Protein AF-A0A813VJ45-F1 (afdb_monomer_lite)

Organism: NCBI:txid1234261

Secondary structure (DSSP, 8-state):
--HHHHHHHHHHHHHHHHHHHHHHHHHHHHHH---TTHHHHHHHHHHHHHHHHHHHGGGTHHHHHHHTTS-GGGGSSS----HHHHHHTTTHHHHHSS-HHHHHHHHHHHHHHHHHHHHTS-S----HHHHHHHHHHHHHHHHH---HHHHHHHHTS-HHHHHHHHHHHHHHHHHHHHHH--PPPHHHHHHHHHH-TTGGGEEEEE--PEEE-PPPSSSGGGGTTSEEEHHHHHHHTTGGG--TT-EEEE-GGG-S-TTEE-PPPHHHHTTS-HHHHHHHHHHHHHHHHHHHHHHHHHHTSHHHHS---S-HHHHHHHHHHHHHHHHHHHHTT--

Radius of gyration: 23.92 Å; chains: 1; bounding box: 54×50×80 Å

Foldseek 3Di:
DPVVVVVVVVVVVVVVLVLQQVLQVLVVVVVVDDDDDVCVVSVVVSVVSVVVVVVCVVVCVVVVVVLVPDDQPVLPPPDLDLVCVVCQVTCLCVQQVDHSVVLVVLLVLLVVLVVVVDVVPDDDDDDSSRSSLLSSLLSSCQQVVDQLVVSCVVSVHRSVVSVCSCVPRLVSSLVSLVVVDDDQDPVSLVVCCVVCVVCVLEDEAAEQDWAQEDQDPPPNVVCVVSTDTSLVVCVVVVVLPDPQRHAYEYEQVNPDGRRYDYQQDPVNCVPDDNVVSVVVNVVSVVVVVVVVLLVVLLCSGCCVRHYPDDDPVCVVSSSSSSSSSSVSSVVVVVD

pLDDT: mean 72.39, std 15.43, range [37.34, 96.5]

Structure (mmCIF, N/CA/C/O backbone):
data_AF-A0A813VJ45-F1
#
_entry.id   AF-A0A813VJ45-F1
#
loop_
_atom_site.group_PDB
_atom_site.id
_atom_site.type_symbol
_atom_site.label_atom_id
_atom_site.label_alt_id
_atom_site.label_comp_id
_atom_site.label_asym_id
_atom_site.label_entity_id
_atom_site.label_seq_id
_atom_site.pdbx_PDB_ins_code
_atom_site.Cartn_x
_atom_site.Cartn_y
_atom_site.Cartn_z
_atom_site.occupancy
_atom_site.B_iso_or_equiv
_atom_site.auth_seq_id
_atom_site.auth_comp_id
_atom_site.auth_asym_id
_atom_site.auth_atom_id
_atom_site.pdbx_PDB_model_num
ATOM 1 N N . MET A 1 1 ? -2.087 1.804 40.008 1.00 50.47 1 MET A N 1
ATOM 2 C CA . MET A 1 1 ? -1.165 2.568 39.136 1.00 50.47 1 MET A CA 1
ATOM 3 C C . MET A 1 1 ? -0.758 3.815 39.898 1.00 50.47 1 MET A C 1
ATOM 5 O O . MET A 1 1 ? -1.649 4.579 40.238 1.00 50.47 1 MET A O 1
ATOM 9 N N . ASN A 1 2 ? 0.525 3.987 40.232 1.00 64.62 2 ASN A N 1
ATOM 10 C CA . ASN A 1 2 ? 0.972 5.204 40.917 1.00 64.62 2 ASN A CA 1
ATOM 11 C C . ASN A 1 2 ? 0.783 6.403 39.968 1.00 64.62 2 ASN A C 1
ATOM 13 O O . ASN A 1 2 ? 1.090 6.292 38.775 1.00 64.62 2 ASN A O 1
ATOM 17 N N . ASN A 1 3 ? 0.237 7.510 40.474 1.00 66.94 3 ASN A N 1
ATOM 18 C CA . ASN A 1 3 ? -0.126 8.690 39.683 1.00 66.94 3 ASN A CA 1
ATOM 19 C C . ASN A 1 3 ? 1.047 9.213 38.840 1.00 66.94 3 ASN A C 1
ATOM 21 O O . ASN A 1 3 ? 0.839 9.670 37.716 1.00 66.94 3 ASN A O 1
ATOM 25 N N . ASP A 1 4 ? 2.279 9.046 39.323 1.00 53.88 4 ASP A N 1
ATOM 26 C CA . ASP A 1 4 ? 3.485 9.471 38.611 1.00 53.88 4 ASP A CA 1
ATOM 27 C C . ASP A 1 4 ? 3.680 8.740 37.266 1.00 53.88 4 ASP A C 1
ATOM 29 O O . ASP A 1 4 ? 3.940 9.355 36.232 1.00 53.88 4 ASP A O 1
ATOM 33 N N . MET A 1 5 ? 3.440 7.427 37.219 1.00 46.62 5 MET A N 1
ATOM 34 C CA . MET A 1 5 ? 3.577 6.647 35.981 1.00 46.62 5 MET A CA 1
ATOM 35 C C . MET A 1 5 ? 2.476 6.988 34.966 1.00 46.62 5 MET A C 1
ATOM 37 O O . MET A 1 5 ? 2.727 7.017 33.760 1.00 46.62 5 MET A O 1
ATOM 41 N N . ARG A 1 6 ? 1.261 7.300 35.443 1.00 51.97 6 ARG A N 1
ATOM 42 C CA . ARG A 1 6 ? 0.147 7.740 34.584 1.00 51.97 6 ARG A CA 1
ATOM 43 C C . ARG A 1 6 ? 0.457 9.087 33.954 1.00 51.97 6 ARG A C 1
ATOM 45 O O . ARG A 1 6 ? 0.292 9.238 32.747 1.00 51.97 6 ARG A O 1
ATOM 52 N N . ASN A 1 7 ? 1.006 10.006 34.740 1.00 57.62 7 ASN A N 1
ATOM 53 C CA . ASN A 1 7 ? 1.457 11.299 34.246 1.00 57.62 7 ASN A CA 1
ATOM 54 C C . ASN A 1 7 ? 2.580 11.172 33.216 1.00 57.62 7 ASN A C 1
ATOM 56 O O . ASN A 1 7 ? 2.541 11.878 32.211 1.00 57.62 7 ASN A O 1
ATOM 60 N N . ARG A 1 8 ? 3.541 10.259 33.400 1.00 52.22 8 ARG A N 1
ATOM 61 C CA . ARG A 1 8 ? 4.605 10.029 32.407 1.00 52.22 8 ARG A CA 1
ATOM 62 C C . ARG A 1 8 ? 4.049 9.530 31.072 1.00 52.22 8 ARG A C 1
ATOM 64 O O . ARG A 1 8 ? 4.378 10.107 30.044 1.00 52.22 8 ARG A O 1
ATOM 71 N N . ILE A 1 9 ? 3.151 8.540 31.083 1.00 53.81 9 ILE A N 1
ATOM 72 C CA . ILE A 1 9 ? 2.532 8.008 29.854 1.00 53.81 9 ILE A CA 1
ATOM 73 C C . ILE A 1 9 ? 1.691 9.075 29.148 1.00 53.81 9 ILE A C 1
ATOM 75 O O . ILE A 1 9 ? 1.820 9.250 27.937 1.00 53.81 9 ILE A O 1
ATOM 79 N N . THR A 1 10 ? 0.858 9.812 29.888 1.00 61.62 10 THR A N 1
ATOM 80 C CA . THR A 1 10 ? 0.056 10.901 29.313 1.00 61.62 10 THR A CA 1
ATOM 81 C C . THR A 1 10 ? 0.956 11.965 28.691 1.00 61.62 10 THR A C 1
ATOM 83 O O . THR A 1 10 ? 0.722 12.350 27.551 1.00 61.62 10 THR A O 1
ATOM 86 N N . LYS A 1 11 ? 2.041 12.366 29.368 1.00 58.69 11 LYS A N 1
ATOM 87 C CA . LYS A 1 11 ? 3.026 13.311 28.819 1.00 58.69 11 LYS A CA 1
ATOM 88 C C . LYS A 1 11 ? 3.707 12.776 27.560 1.00 58.69 11 LYS A C 1
ATOM 90 O O . LYS A 1 11 ? 3.882 13.535 26.618 1.00 58.69 11 LYS A O 1
ATOM 95 N N . THR A 1 12 ? 4.042 11.486 27.496 1.00 56.41 12 THR A N 1
ATOM 96 C CA . THR A 1 12 ? 4.618 10.874 26.286 1.00 56.41 12 THR A CA 1
ATOM 97 C C . THR A 1 12 ? 3.627 10.860 25.120 1.00 56.41 12 THR A C 1
ATOM 99 O O . THR A 1 12 ? 4.016 11.138 23.990 1.00 56.41 12 THR A O 1
ATOM 102 N N . ILE A 1 13 ? 2.346 10.573 25.375 1.00 60.09 13 ILE A N 1
ATOM 103 C CA . ILE A 1 13 ? 1.299 10.595 24.342 1.00 60.09 13 ILE A CA 1
ATOM 104 C C . ILE A 1 13 ? 1.030 12.026 23.863 1.00 60.09 13 ILE A C 1
ATOM 106 O O . ILE A 1 13 ? 0.921 12.248 22.660 1.00 60.09 13 ILE A O 1
ATOM 110 N N . GLU A 1 14 ? 0.942 12.995 24.772 1.00 61.72 14 GLU A N 1
ATOM 111 C CA . GLU A 1 14 ? 0.765 14.407 24.415 1.00 61.72 14 GLU A CA 1
ATOM 112 C C . GLU A 1 14 ? 1.985 14.946 23.658 1.00 61.72 14 GLU A C 1
ATOM 114 O O . GLU A 1 14 ? 1.827 15.605 22.634 1.00 61.72 14 GLU A O 1
ATOM 119 N N . PHE A 1 15 ? 3.199 14.562 24.060 1.00 61.00 15 PHE A N 1
ATOM 120 C CA . PHE A 1 15 ? 4.417 14.874 23.315 1.00 61.00 15 PHE A CA 1
ATOM 121 C C . PHE A 1 15 ? 4.398 14.257 21.911 1.00 61.00 15 PHE A C 1
ATOM 123 O O . PHE A 1 15 ? 4.749 14.922 20.939 1.00 61.00 15 PHE A O 1
ATOM 130 N N . PHE A 1 16 ? 3.928 13.014 21.774 1.00 59.62 16 PHE A N 1
ATOM 131 C CA . PHE A 1 16 ? 3.786 12.353 20.477 1.00 59.62 16 PHE A CA 1
ATOM 132 C C . PHE A 1 16 ? 2.797 13.092 19.570 1.00 59.62 16 PHE A C 1
ATOM 134 O O . PHE A 1 16 ? 3.132 13.407 18.429 1.00 59.62 16 PHE A O 1
ATOM 141 N N . LYS A 1 17 ? 1.606 13.426 20.083 1.00 57.66 17 LYS A N 1
ATOM 142 C CA . LYS A 1 17 ? 0.600 14.208 19.349 1.00 57.66 17 LYS A CA 1
ATOM 143 C C . LYS A 1 17 ? 1.148 15.569 18.927 1.00 57.66 17 LYS A C 1
ATOM 145 O O . LYS A 1 17 ? 1.036 15.925 17.757 1.00 57.66 17 LYS A O 1
ATOM 150 N N . PHE A 1 18 ? 1.781 16.291 19.853 1.00 66.00 18 PHE A N 1
ATOM 151 C CA . PHE A 1 18 ? 2.412 17.582 19.586 1.00 66.00 18 PHE A CA 1
ATOM 152 C C . PHE A 1 18 ? 3.477 17.474 18.492 1.00 66.00 18 PHE A C 1
ATOM 154 O O . PHE A 1 18 ? 3.510 18.296 17.578 1.00 66.00 18 PHE A O 1
ATOM 161 N N . THR A 1 19 ? 4.304 16.428 18.534 1.00 59.84 19 THR A N 1
ATOM 162 C CA . THR A 1 19 ? 5.351 16.195 17.532 1.00 59.84 19 THR A CA 1
ATOM 163 C C . THR A 1 19 ? 4.750 15.887 16.161 1.00 59.84 19 THR A C 1
ATOM 165 O O . THR A 1 19 ? 5.208 16.438 15.164 1.00 59.84 19 THR A O 1
ATOM 168 N N . CYS A 1 20 ? 3.695 15.066 16.092 1.00 58.34 20 CYS A N 1
ATOM 169 C CA . CYS A 1 20 ? 2.998 14.774 14.839 1.00 58.34 20 CYS A CA 1
ATOM 170 C C . CYS A 1 20 ? 2.341 16.020 14.235 1.00 58.34 20 CYS A C 1
ATOM 172 O O . CYS A 1 20 ? 2.538 16.276 13.053 1.00 58.34 20 CYS A O 1
ATOM 174 N N . VAL A 1 21 ? 1.621 16.814 15.036 1.00 65.69 21 VAL A N 1
ATOM 175 C CA . VAL A 1 21 ? 0.988 18.063 14.578 1.00 65.69 21 VAL A CA 1
ATOM 176 C C . VAL A 1 21 ? 2.042 19.062 14.098 1.00 65.69 21 VAL A C 1
ATOM 178 O O . VAL A 1 21 ? 1.898 19.628 13.016 1.00 65.69 21 VAL A O 1
ATOM 181 N N . THR A 1 22 ? 3.127 19.231 14.860 1.00 63.41 22 THR A N 1
ATOM 182 C CA . THR A 1 22 ? 4.229 20.133 14.499 1.00 63.41 22 THR A CA 1
ATOM 183 C C . THR A 1 22 ? 4.901 19.689 13.202 1.00 63.41 22 THR A C 1
ATOM 185 O O . THR A 1 22 ? 5.050 20.509 12.305 1.00 63.41 22 THR A O 1
ATOM 188 N N . LEU A 1 23 ? 5.235 18.400 13.046 1.00 60.75 23 LEU A N 1
ATOM 189 C CA . LEU A 1 23 ? 5.802 17.862 11.799 1.00 60.75 23 LEU A CA 1
ATOM 190 C C . LEU A 1 23 ? 4.859 18.048 10.609 1.00 60.75 23 LEU A C 1
ATOM 192 O O . LEU A 1 23 ? 5.313 18.417 9.533 1.00 60.75 23 LEU A O 1
ATOM 196 N N . SER A 1 24 ? 3.561 17.814 10.803 1.00 61.56 24 SER A N 1
ATOM 197 C CA . SER A 1 24 ? 2.559 17.970 9.749 1.00 61.56 24 SER A CA 1
ATOM 198 C C . SER A 1 24 ? 2.499 19.403 9.231 1.00 61.56 24 SER A C 1
ATOM 200 O O . SER A 1 24 ? 2.580 19.628 8.029 1.00 61.56 24 SER A O 1
ATOM 202 N N . ARG A 1 25 ? 2.450 20.373 10.148 1.00 61.75 25 ARG A N 1
ATOM 203 C CA . ARG A 1 25 ? 2.385 21.798 9.811 1.00 61.75 25 ARG A CA 1
ATOM 204 C C . ARG A 1 25 ? 3.681 22.314 9.189 1.00 61.75 25 ARG A C 1
ATOM 206 O O . ARG A 1 25 ? 3.657 23.187 8.333 1.00 61.75 25 ARG A O 1
ATOM 213 N N . LEU A 1 26 ? 4.816 21.749 9.599 1.00 59.19 26 LEU A N 1
ATOM 214 C CA . LEU A 1 26 ? 6.123 22.048 9.015 1.00 59.19 26 LEU A CA 1
ATOM 215 C C . LEU A 1 26 ? 6.230 21.512 7.581 1.00 59.19 26 LEU A C 1
ATOM 217 O O . LEU A 1 26 ? 6.856 22.150 6.748 1.00 59.19 26 LEU A O 1
ATOM 221 N N . ILE A 1 27 ? 5.602 20.369 7.286 1.00 61.28 27 ILE A N 1
ATOM 222 C CA . ILE A 1 27 ? 5.515 19.813 5.929 1.00 61.28 27 ILE A CA 1
ATOM 223 C C . ILE A 1 27 ? 4.583 20.658 5.047 1.00 61.28 27 ILE A C 1
ATOM 225 O O . ILE A 1 27 ? 4.962 20.954 3.922 1.00 61.28 27 ILE A O 1
ATOM 229 N N . GLU A 1 28 ? 3.425 21.093 5.552 1.00 64.31 28 GLU A N 1
ATOM 230 C CA . GLU A 1 28 ? 2.507 21.990 4.820 1.00 64.31 28 GLU A CA 1
ATOM 231 C C . GLU A 1 28 ? 3.182 23.322 4.457 1.00 64.31 28 GLU A C 1
ATOM 233 O O . GLU A 1 28 ? 3.202 23.708 3.293 1.00 64.31 28 GLU A O 1
ATOM 238 N N . LEU A 1 29 ? 3.854 23.964 5.421 1.00 60.44 29 LEU A N 1
ATOM 239 C CA . LEU A 1 29 ? 4.633 25.188 5.180 1.00 60.44 29 LEU A CA 1
ATOM 240 C C . LEU A 1 29 ? 5.770 24.988 4.163 1.00 60.44 29 LEU A C 1
ATOM 242 O O . LEU A 1 29 ? 6.190 25.935 3.505 1.00 60.44 29 LEU A O 1
ATOM 246 N N . LEU A 1 30 ? 6.293 23.766 4.040 1.00 57.25 30 LEU A N 1
ATOM 247 C CA . LEU A 1 30 ? 7.320 23.429 3.054 1.00 57.25 30 LEU A CA 1
ATOM 248 C C . LEU A 1 30 ? 6.754 23.149 1.663 1.00 57.25 30 LEU A C 1
ATOM 250 O O . LEU A 1 30 ? 7.478 23.339 0.689 1.00 57.25 30 LEU A O 1
ATOM 254 N N . GLU A 1 31 ? 5.506 22.692 1.563 1.00 60.03 31 GLU A N 1
ATOM 255 C CA . GLU A 1 31 ? 4.800 22.579 0.284 1.00 60.03 31 GLU A CA 1
ATOM 256 C C . GLU A 1 31 ? 4.405 23.973 -0.253 1.00 60.03 31 GLU A C 1
ATOM 258 O O . GLU A 1 31 ? 4.365 24.150 -1.466 1.00 60.03 31 GLU A O 1
ATOM 263 N N . GLU A 1 32 ? 4.207 24.975 0.619 1.00 65.81 32 GLU A N 1
ATOM 264 C CA . GLU A 1 32 ? 3.894 26.369 0.240 1.00 65.81 32 GLU A CA 1
ATOM 265 C C . GLU A 1 32 ? 5.115 27.219 -0.173 1.00 65.81 32 GLU A C 1
ATOM 267 O O . GLU A 1 32 ? 4.966 28.221 -0.872 1.00 65.81 32 GLU A O 1
ATOM 272 N N . LEU A 1 33 ? 6.333 26.850 0.239 1.00 59.97 33 LEU A N 1
ATOM 273 C CA . LEU A 1 33 ? 7.548 27.622 -0.048 1.00 59.97 33 LEU A CA 1
ATOM 274 C C . LEU A 1 33 ? 8.246 27.141 -1.333 1.00 59.97 33 LEU A C 1
ATOM 276 O O . LEU A 1 33 ? 9.085 26.234 -1.313 1.00 59.97 33 LEU A O 1
ATOM 280 N N . GLU A 1 34 ? 7.976 27.806 -2.457 1.00 54.88 34 GLU A N 1
ATOM 281 C CA . GLU A 1 34 ? 8.806 27.699 -3.663 1.00 54.88 34 GLU A CA 1
ATOM 282 C C . GLU A 1 34 ? 10.126 28.484 -3.478 1.00 54.88 34 GLU A C 1
ATOM 284 O O . GLU A 1 34 ? 10.090 29.707 -3.435 1.00 54.88 34 GLU A O 1
ATOM 289 N N . LEU A 1 35 ? 11.276 27.790 -3.331 1.00 50.22 35 LEU A N 1
ATOM 290 C CA . LEU A 1 35 ? 12.631 28.110 -3.871 1.00 50.22 35 LEU A CA 1
ATOM 291 C C . LEU A 1 35 ? 13.824 27.450 -3.105 1.00 50.22 35 LEU A C 1
ATOM 293 O O . LEU A 1 35 ? 14.307 27.899 -2.066 1.00 50.22 35 LEU A O 1
ATOM 297 N N . ASN A 1 36 ? 14.339 26.372 -3.707 1.00 60.44 36 ASN A N 1
ATOM 298 C CA . ASN A 1 36 ? 15.722 25.942 -4.021 1.00 60.44 36 ASN A CA 1
ATOM 299 C C . ASN A 1 36 ? 16.948 26.045 -3.076 1.00 60.44 36 ASN A C 1
ATOM 301 O O . ASN A 1 36 ? 17.930 25.372 -3.386 1.00 60.44 36 ASN A O 1
ATOM 305 N N . GLN A 1 37 ? 16.966 26.751 -1.938 1.00 51.22 37 GLN A N 1
ATOM 306 C CA . GLN A 1 37 ? 18.147 26.701 -1.029 1.00 51.22 37 GLN A CA 1
ATOM 307 C C . GLN A 1 37 ? 17.833 26.304 0.418 1.00 51.22 37 GLN A C 1
ATOM 309 O O . GLN A 1 37 ? 18.623 25.593 1.043 1.00 51.22 37 GLN A O 1
ATOM 314 N N . HIS A 1 38 ? 16.650 26.633 0.936 1.00 53.78 38 HIS A N 1
ATOM 315 C CA . HIS A 1 38 ? 16.252 26.235 2.293 1.00 53.78 38 HIS A CA 1
ATOM 316 C C . HIS A 1 38 ? 15.743 24.786 2.391 1.00 53.78 38 HIS A C 1
ATOM 318 O O . HIS A 1 38 ? 15.746 24.208 3.479 1.00 53.78 38 HIS A O 1
ATOM 324 N N . GLN A 1 39 ? 15.399 24.150 1.264 1.00 57.00 39 GLN A N 1
ATOM 325 C CA . GLN A 1 39 ? 14.914 22.765 1.226 1.00 57.00 39 GLN A CA 1
ATOM 326 C C . GLN A 1 39 ? 15.954 21.743 1.709 1.00 57.00 39 GLN A C 1
ATOM 328 O O . GLN A 1 39 ? 15.588 20.759 2.347 1.00 57.00 39 GLN A O 1
ATOM 333 N N . MET A 1 40 ? 17.252 21.961 1.466 1.00 51.62 40 MET A N 1
ATOM 334 C CA . MET A 1 40 ? 18.272 20.977 1.851 1.00 51.62 40 MET A CA 1
ATOM 335 C C . MET A 1 40 ? 18.516 20.979 3.366 1.00 51.62 40 MET A C 1
ATOM 337 O O . MET A 1 40 ? 18.479 19.918 3.992 1.00 51.62 40 MET A O 1
ATOM 341 N N . ALA A 1 41 ? 18.662 22.161 3.973 1.00 52.66 41 ALA A N 1
ATOM 342 C CA . ALA A 1 41 ? 18.799 22.311 5.423 1.00 52.66 41 ALA A CA 1
ATOM 343 C C . ALA A 1 41 ? 17.527 21.862 6.166 1.00 52.66 41 ALA A C 1
ATOM 345 O O . ALA A 1 41 ? 17.609 21.113 7.138 1.00 52.66 41 ALA A O 1
ATOM 346 N N . MET A 1 42 ? 16.344 22.219 5.653 1.00 55.72 42 MET A N 1
ATOM 347 C CA . MET A 1 42 ? 15.062 21.816 6.242 1.00 55.72 42 MET A CA 1
ATOM 348 C C . MET A 1 42 ? 14.765 20.323 6.069 1.00 55.72 42 MET A C 1
ATOM 350 O O . MET A 1 42 ? 14.310 19.693 7.021 1.00 55.72 42 MET A O 1
ATOM 354 N N . SER A 1 43 ? 15.083 19.711 4.919 1.00 54.31 43 SER A N 1
ATOM 355 C CA . SER A 1 43 ? 14.972 18.251 4.761 1.00 54.31 43 SER A CA 1
ATOM 356 C C . SER A 1 43 ? 15.920 17.522 5.709 1.00 54.31 43 SER A C 1
ATOM 358 O O . SER A 1 43 ? 15.551 16.492 6.261 1.00 54.31 43 SER A O 1
ATOM 360 N N . THR A 1 44 ? 17.096 18.098 5.981 1.00 56.59 44 THR A N 1
ATOM 361 C CA . THR A 1 44 ? 18.049 17.563 6.958 1.00 56.59 44 THR A CA 1
ATOM 362 C C . THR A 1 44 ? 17.491 17.668 8.379 1.00 56.59 44 THR A C 1
ATOM 364 O O . THR A 1 44 ? 17.586 16.701 9.134 1.00 56.59 44 THR A O 1
ATOM 367 N N . CYS A 1 45 ? 16.829 18.774 8.741 1.00 55.25 45 CYS A N 1
ATOM 368 C CA . CYS A 1 45 ? 16.124 18.911 10.021 1.00 55.25 45 CYS A CA 1
ATOM 369 C C . CYS A 1 45 ? 14.940 17.942 10.149 1.00 55.25 45 CYS A C 1
ATOM 371 O O . CYS A 1 45 ? 14.818 17.276 11.175 1.00 55.25 45 CYS A O 1
ATOM 373 N N . ILE A 1 46 ? 14.105 17.796 9.116 1.00 57.16 46 ILE A N 1
ATOM 374 C CA . ILE A 1 46 ? 12.986 16.840 9.115 1.00 57.16 46 ILE A CA 1
ATOM 375 C C . ILE A 1 46 ? 13.503 15.415 9.203 1.00 57.16 46 ILE A C 1
ATOM 377 O O . ILE A 1 46 ? 13.002 14.645 10.013 1.00 57.16 46 ILE A O 1
ATOM 381 N N . PHE A 1 47 ? 14.525 15.061 8.426 1.00 53.53 47 PHE A N 1
ATOM 382 C CA . PHE A 1 47 ? 15.144 13.744 8.481 1.00 53.53 47 PHE A CA 1
ATOM 383 C C . PHE A 1 47 ? 15.774 13.492 9.851 1.00 53.53 47 PHE A C 1
ATOM 385 O O . PHE A 1 47 ? 15.638 12.393 10.380 1.00 53.53 47 PHE A O 1
ATOM 392 N N . SER A 1 48 ? 16.380 14.506 10.475 1.00 53.94 48 SER A N 1
ATOM 393 C CA . SER A 1 48 ? 16.917 14.418 11.839 1.00 53.94 48 SER A CA 1
ATOM 394 C C . SER A 1 48 ? 15.811 14.228 12.878 1.00 53.94 48 SER A C 1
ATOM 396 O O . SER A 1 48 ? 15.954 13.383 13.756 1.00 53.94 48 SER A O 1
ATOM 398 N N . LEU A 1 49 ? 14.675 14.921 12.746 1.00 59.91 49 LEU A N 1
ATOM 399 C CA . LEU A 1 49 ? 13.505 14.759 13.619 1.00 59.91 49 LEU A CA 1
ATOM 400 C C . LEU A 1 49 ? 12.821 13.402 13.421 1.00 59.91 49 LEU A C 1
ATOM 402 O O . LEU A 1 49 ? 12.467 12.749 14.399 1.00 59.91 49 LEU A O 1
ATOM 406 N N . LEU A 1 50 ? 12.687 12.935 12.178 1.00 55.94 50 LEU A N 1
ATOM 407 C CA . LEU A 1 50 ? 12.141 11.615 11.853 1.00 55.94 50 LEU A CA 1
ATOM 408 C C . LEU A 1 50 ? 13.074 10.499 12.333 1.00 55.94 50 LEU A C 1
ATOM 410 O O . LEU A 1 50 ? 12.609 9.484 12.839 1.00 55.94 50 LEU A O 1
ATOM 414 N N . THR A 1 51 ? 14.388 10.693 12.213 1.00 50.62 51 THR A N 1
ATOM 415 C CA . THR A 1 51 ? 15.402 9.750 12.701 1.00 50.62 51 THR A CA 1
ATOM 416 C C . THR A 1 51 ? 15.422 9.727 14.225 1.00 50.62 51 THR A C 1
ATOM 418 O O . THR A 1 51 ? 15.405 8.641 14.796 1.00 50.62 51 THR A O 1
ATOM 421 N N . ALA A 1 52 ? 15.357 10.883 14.893 1.00 53.00 52 ALA A N 1
ATOM 422 C CA . ALA A 1 52 ? 15.201 10.970 16.345 1.00 53.00 52 ALA A CA 1
ATOM 423 C C . ALA A 1 52 ? 13.903 10.285 16.803 1.00 53.00 52 ALA A C 1
ATOM 425 O O . ALA A 1 52 ? 13.912 9.489 17.735 1.00 53.00 52 ALA A O 1
ATOM 426 N N . PHE A 1 53 ? 12.799 10.494 16.088 1.00 61.25 53 PHE A N 1
ATOM 427 C CA . PHE A 1 53 ? 11.523 9.827 16.337 1.00 61.25 53 PHE A CA 1
ATOM 428 C C . PHE A 1 53 ? 11.610 8.304 16.154 1.00 61.25 53 PHE A C 1
ATOM 430 O O . PHE A 1 53 ? 11.149 7.554 17.013 1.00 61.25 53 PHE A O 1
ATOM 437 N N . ILE A 1 54 ? 12.264 7.825 15.091 1.00 53.34 54 ILE A N 1
ATOM 438 C CA . ILE A 1 54 ? 12.532 6.396 14.866 1.00 53.34 54 ILE A CA 1
ATOM 439 C C . ILE A 1 54 ? 13.459 5.830 15.951 1.00 53.34 54 ILE A C 1
ATOM 441 O O . ILE A 1 54 ? 13.277 4.687 16.362 1.00 53.34 54 ILE A O 1
ATOM 445 N N . GLN A 1 55 ? 14.407 6.613 16.464 1.00 49.31 55 GLN A N 1
ATOM 446 C CA . GLN A 1 55 ? 15.279 6.230 17.581 1.00 49.31 55 GLN A CA 1
ATOM 447 C C . GLN A 1 55 ? 14.569 6.241 18.944 1.00 49.31 55 GLN A C 1
ATOM 449 O O . GLN A 1 55 ? 15.002 5.540 19.857 1.00 49.31 55 GLN A O 1
ATOM 454 N N . LEU A 1 56 ? 13.438 6.941 19.073 1.00 53.62 56 LEU A N 1
ATOM 455 C CA . LEU A 1 56 ? 12.553 6.867 20.240 1.00 53.62 56 LEU A CA 1
ATOM 456 C C . LEU A 1 56 ? 11.607 5.647 20.190 1.00 53.62 56 LEU A C 1
ATOM 458 O O . LEU A 1 56 ? 11.113 5.212 21.230 1.00 53.62 56 LEU A O 1
ATOM 462 N N . ILE A 1 57 ? 11.389 5.027 19.020 1.00 53.34 57 ILE A N 1
ATOM 463 C CA . ILE A 1 57 ? 10.594 3.787 18.884 1.00 53.34 57 ILE A CA 1
ATOM 464 C C . ILE A 1 57 ? 11.183 2.627 19.723 1.00 53.34 57 ILE A C 1
ATOM 466 O O . ILE A 1 57 ? 10.418 1.928 20.386 1.00 53.34 57 ILE A O 1
ATOM 470 N N . PRO A 1 58 ? 12.511 2.414 19.790 1.00 47.12 58 PRO A N 1
ATOM 471 C CA . PRO A 1 58 ? 13.151 1.477 20.715 1.00 47.12 58 PRO A CA 1
ATOM 472 C C . PRO A 1 58 ? 13.031 1.792 22.211 1.00 47.12 58 PRO A C 1
ATOM 474 O O . PRO A 1 58 ? 13.458 0.953 22.998 1.00 47.12 58 PRO A O 1
ATOM 477 N N . LEU A 1 59 ? 12.470 2.935 22.631 1.00 46.41 59 LEU A N 1
ATOM 478 C CA . LEU A 1 59 ? 12.122 3.212 24.041 1.00 46.41 59 LEU A CA 1
ATOM 479 C C . LEU A 1 59 ? 10.686 2.769 24.392 1.00 46.41 59 LEU A C 1
ATOM 481 O O . LEU A 1 59 ? 10.337 2.621 25.564 1.00 46.41 59 LEU A O 1
ATOM 485 N N . ILE A 1 60 ? 9.883 2.407 23.384 1.00 53.47 60 ILE A N 1
ATOM 486 C CA . ILE A 1 60 ? 8.576 1.744 23.534 1.00 53.47 60 ILE A CA 1
ATOM 487 C C . ILE A 1 60 ? 8.632 0.373 24.259 1.00 53.47 60 ILE A C 1
ATOM 489 O O . ILE A 1 60 ? 7.618 -0.001 24.847 1.00 53.47 60 ILE A O 1
ATOM 493 N N . PRO A 1 61 ? 9.738 -0.400 24.347 1.00 43.41 61 PRO A N 1
ATOM 494 C CA . PRO A 1 61 ? 9.834 -1.596 25.189 1.00 43.41 61 PRO A CA 1
ATOM 495 C C . PRO A 1 61 ? 9.416 -1.365 26.647 1.00 43.41 61 PRO A C 1
ATOM 497 O O . PRO A 1 61 ? 8.769 -2.237 27.226 1.00 43.41 61 PRO A O 1
ATOM 500 N N . GLN A 1 62 ? 9.641 -0.169 27.206 1.00 45.34 62 GLN A N 1
ATOM 501 C CA . GLN A 1 62 ? 9.144 0.181 28.545 1.00 45.34 62 GLN A CA 1
ATOM 502 C C . GLN A 1 62 ? 7.605 0.314 28.590 1.00 45.34 62 GLN A C 1
ATOM 504 O O . GLN A 1 62 ? 6.976 -0.102 29.560 1.00 45.34 62 GLN A O 1
ATOM 509 N N . LEU A 1 63 ? 6.971 0.770 27.502 1.00 44.38 63 LEU A N 1
ATOM 510 C CA . LEU A 1 63 ? 5.509 0.720 27.305 1.00 44.38 63 LEU A CA 1
ATOM 511 C C . LEU A 1 63 ? 5.006 -0.704 26.990 1.00 44.38 63 LEU A C 1
ATOM 513 O O . LEU A 1 63 ? 3.851 -1.042 27.249 1.00 44.38 63 LEU A O 1
ATOM 517 N N . THR A 1 64 ? 5.874 -1.562 26.449 1.00 43.03 64 THR A N 1
ATOM 518 C CA . THR A 1 64 ? 5.543 -2.936 26.042 1.00 43.03 64 THR A CA 1
ATOM 519 C C . THR A 1 64 ? 5.437 -3.867 27.251 1.00 43.03 64 THR A C 1
ATOM 521 O O . THR A 1 64 ? 4.560 -4.728 27.269 1.00 43.03 64 THR A O 1
ATOM 524 N N . ILE A 1 65 ? 6.247 -3.643 28.295 1.00 44.53 65 ILE A N 1
ATOM 525 C CA . ILE A 1 65 ? 6.119 -4.322 29.599 1.00 44.53 65 ILE A CA 1
ATOM 526 C C . ILE A 1 65 ? 4.765 -3.986 30.256 1.00 44.53 65 ILE A C 1
ATOM 528 O O . ILE A 1 65 ? 4.131 -4.856 30.846 1.00 44.53 65 ILE A O 1
ATOM 532 N N . TYR A 1 66 ? 4.259 -2.764 30.072 1.00 43.81 66 TYR A N 1
ATOM 533 C CA . TYR A 1 66 ? 2.975 -2.329 30.635 1.00 43.81 66 TYR A CA 1
ATOM 534 C C . TYR A 1 66 ? 1.750 -2.894 29.886 1.00 43.81 66 TYR A C 1
ATOM 536 O O . TYR A 1 66 ? 0.714 -3.179 30.482 1.00 43.81 66 TYR A O 1
ATOM 544 N N . HIS A 1 67 ? 1.864 -3.126 28.574 1.00 45.66 67 HIS A N 1
ATOM 545 C CA . HIS A 1 67 ? 0.806 -3.765 27.778 1.00 45.66 67 HIS A CA 1
ATOM 546 C C . HIS A 1 67 ? 0.601 -5.257 28.092 1.00 45.66 67 HIS A C 1
ATOM 548 O O . HIS A 1 67 ? -0.426 -5.815 27.704 1.00 45.66 67 HIS A O 1
ATOM 554 N N . ILE A 1 68 ? 1.557 -5.902 28.767 1.00 49.09 68 ILE A N 1
ATOM 555 C CA . ILE A 1 68 ? 1.471 -7.312 29.177 1.00 49.09 68 ILE A CA 1
ATOM 556 C C . ILE A 1 68 ? 0.674 -7.467 30.489 1.00 49.09 68 ILE A C 1
ATOM 558 O O . ILE A 1 68 ? 0.121 -8.536 30.724 1.00 49.09 68 ILE A O 1
ATOM 562 N N . THR A 1 69 ? 0.550 -6.416 31.310 1.00 45.41 69 THR A N 1
ATOM 563 C CA . THR A 1 69 ? 0.011 -6.506 32.684 1.00 45.41 69 THR A CA 1
ATOM 564 C C . THR A 1 69 ? -1.356 -5.845 32.909 1.00 45.41 69 THR A C 1
ATOM 566 O O . THR A 1 69 ? -1.897 -5.945 34.008 1.00 45.41 69 THR A O 1
ATOM 569 N N . MET A 1 70 ? -1.957 -5.190 31.909 1.00 45.16 70 MET A N 1
ATOM 570 C CA . MET A 1 70 ? -3.293 -4.585 32.050 1.00 45.16 70 MET A CA 1
ATOM 571 C C . MET A 1 70 ? -4.414 -5.577 31.672 1.00 45.16 70 MET A C 1
ATOM 573 O O . MET A 1 70 ? -4.336 -6.186 30.601 1.00 45.16 70 MET A O 1
ATOM 577 N N . PRO A 1 71 ? -5.480 -5.714 32.487 1.00 47.19 71 PRO A N 1
ATOM 578 C CA . PRO A 1 71 ? -6.622 -6.564 32.163 1.00 47.19 71 PRO A CA 1
ATOM 579 C C . PRO A 1 71 ? -7.345 -6.060 30.905 1.00 47.19 71 PRO A C 1
ATOM 581 O O . PRO A 1 71 ? -7.537 -4.858 30.701 1.00 47.19 71 PRO A O 1
ATOM 584 N N . VAL A 1 72 ? -7.727 -7.013 30.054 1.00 50.66 72 VAL A N 1
ATOM 585 C CA . VAL A 1 72 ? -8.284 -6.836 28.698 1.00 50.66 72 VAL A CA 1
ATOM 586 C C . VAL A 1 72 ? -9.560 -5.975 28.680 1.00 50.66 72 VAL A C 1
ATOM 588 O O . VAL A 1 72 ? -9.856 -5.336 27.666 1.00 50.66 72 VAL A O 1
ATOM 591 N N . ASP A 1 73 ? -10.253 -5.881 29.812 1.00 44.72 73 ASP A N 1
ATOM 592 C CA . ASP A 1 73 ? -11.621 -5.366 29.908 1.00 44.72 73 ASP A CA 1
ATOM 593 C C . ASP A 1 73 ? -11.707 -3.829 29.985 1.00 44.72 73 ASP A C 1
ATOM 595 O O . ASP A 1 73 ? -12.710 -3.234 29.589 1.00 44.72 73 ASP A O 1
ATOM 599 N N . HIS A 1 74 ? -10.637 -3.135 30.395 1.00 41.59 74 HIS A N 1
ATOM 600 C CA . HIS A 1 74 ? -10.654 -1.665 30.507 1.00 41.59 74 HIS A C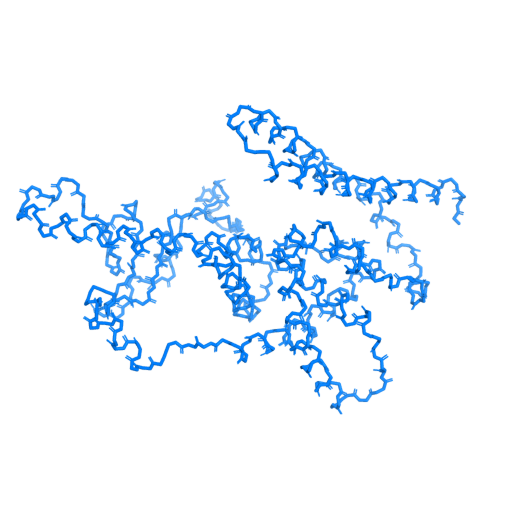A 1
ATOM 601 C C . HIS A 1 74 ? -10.477 -0.918 29.175 1.00 41.59 74 HIS A C 1
ATOM 603 O O . HIS A 1 74 ? -10.751 0.281 29.101 1.00 41.59 74 HIS A O 1
ATOM 609 N N . TYR A 1 75 ? -10.078 -1.612 28.106 1.00 45.59 75 TYR A N 1
ATOM 610 C CA . TYR A 1 75 ? -9.977 -1.033 26.761 1.00 45.59 75 TYR A CA 1
ATOM 611 C C . TYR A 1 75 ? -11.324 -0.960 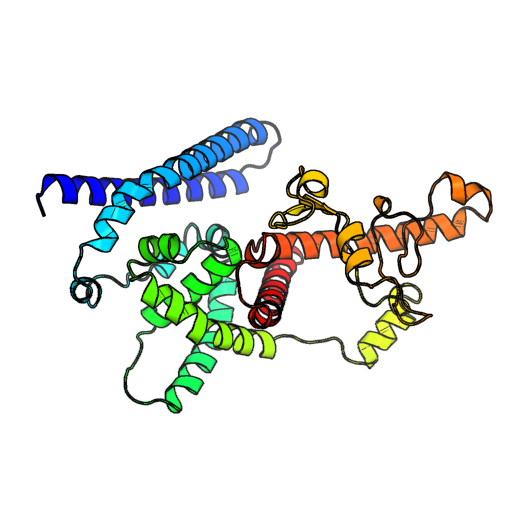26.026 1.00 45.59 75 TYR A C 1
ATOM 613 O O . TYR A 1 75 ? -11.404 -0.365 24.954 1.00 45.59 75 TYR A O 1
ATOM 621 N N . GLU A 1 76 ? -12.385 -1.583 26.548 1.00 43.81 76 GLU A N 1
ATOM 622 C CA . GLU A 1 76 ? -13.595 -1.831 25.753 1.00 43.81 76 GLU A CA 1
ATOM 623 C C . GLU A 1 76 ? -14.531 -0.630 25.602 1.00 43.81 76 GLU A C 1
ATOM 625 O O . GLU A 1 76 ? -15.351 -0.626 24.686 1.00 43.81 76 GLU A O 1
ATOM 630 N N . ARG A 1 77 ? -14.409 0.401 26.447 1.00 41.41 77 ARG A N 1
ATOM 631 C CA . ARG A 1 77 ? -15.349 1.541 26.442 1.00 41.41 77 ARG A CA 1
ATOM 632 C C . ARG A 1 77 ? -14.712 2.909 26.246 1.00 41.41 77 ARG A C 1
ATOM 634 O O . ARG A 1 77 ? -15.403 3.848 25.863 1.00 41.41 77 ARG A O 1
ATOM 641 N N . ALA A 1 78 ? -13.414 3.044 26.482 1.00 37.34 78 ALA A N 1
ATOM 642 C CA . ALA A 1 78 ? -12.763 4.341 26.473 1.00 37.34 78 ALA A CA 1
ATOM 643 C C . ALA A 1 78 ? -12.066 4.588 25.130 1.00 37.34 78 ALA A C 1
ATOM 645 O O . ALA A 1 78 ? -10.967 4.101 24.879 1.00 37.34 78 ALA A O 1
ATOM 646 N N . VAL A 1 79 ? -12.689 5.447 24.322 1.00 46.19 79 VAL A N 1
ATOM 647 C CA . VAL A 1 79 ? -11.995 6.267 23.323 1.00 46.19 79 VAL A CA 1
ATOM 648 C C . VAL A 1 79 ? -11.564 5.503 22.062 1.00 46.19 79 VAL A C 1
ATOM 650 O O . VAL A 1 79 ? -10.397 5.467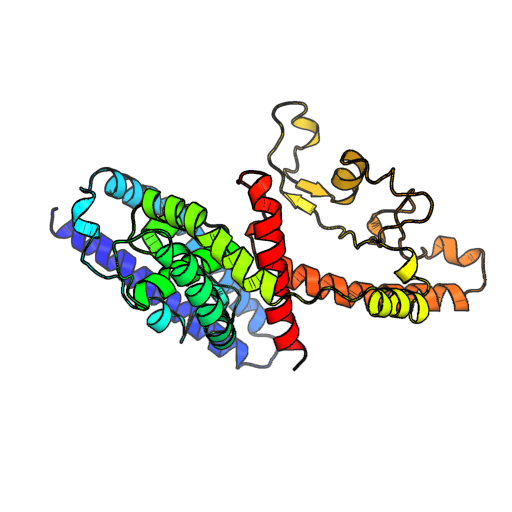 21.685 1.00 46.19 79 VAL A O 1
ATOM 653 N N . ILE A 1 80 ? -12.545 4.999 21.308 1.00 50.31 80 ILE A N 1
ATOM 654 C CA . ILE A 1 80 ? -12.442 5.074 19.843 1.00 50.31 80 ILE A CA 1
ATOM 655 C C . ILE A 1 80 ? -12.710 6.550 19.508 1.00 50.31 80 ILE A C 1
ATOM 657 O O . ILE A 1 80 ? -13.804 6.898 19.065 1.00 50.31 80 ILE A O 1
ATOM 661 N N . THR A 1 81 ? -11.761 7.449 19.809 1.00 55.72 81 THR A N 1
ATOM 662 C CA . THR A 1 81 ? -11.807 8.805 19.248 1.00 55.72 81 THR A CA 1
ATOM 663 C C . THR A 1 81 ? -11.925 8.663 17.739 1.00 55.72 81 THR A C 1
ATOM 665 O O . THR A 1 81 ? -11.450 7.679 17.150 1.00 55.72 81 THR A O 1
ATOM 668 N N . ASN A 1 82 ? -12.581 9.631 17.108 1.00 66.06 82 ASN A N 1
ATOM 669 C CA . ASN A 1 82 ? -12.583 9.759 15.661 1.00 66.06 82 ASN A CA 1
ATOM 670 C C . ASN A 1 82 ? -11.167 10.160 15.214 1.00 66.06 82 ASN A C 1
ATOM 672 O O . ASN A 1 82 ? -10.921 11.299 14.839 1.00 66.06 82 ASN A O 1
ATOM 676 N N . LEU A 1 83 ? -10.221 9.221 15.317 1.00 70.81 83 LEU A N 1
ATOM 677 C CA . LEU A 1 83 ? -8.812 9.398 14.985 1.00 70.81 83 LEU A CA 1
ATOM 678 C C . LEU A 1 83 ? -8.683 9.861 13.536 1.00 70.81 83 LEU A C 1
ATOM 680 O O . LEU A 1 83 ? -7.798 10.635 13.210 1.00 70.81 83 LEU A O 1
ATOM 684 N N . TYR A 1 84 ? -9.608 9.438 12.673 1.00 74.44 84 TYR A N 1
ATOM 685 C CA . TYR A 1 84 ? -9.697 9.983 11.333 1.00 74.44 84 TYR A CA 1
ATOM 686 C C . TYR A 1 84 ? -10.010 11.482 11.321 1.00 74.44 84 TYR A C 1
ATOM 688 O O . TYR A 1 84 ? -9.305 12.192 10.628 1.00 74.44 84 TYR A O 1
ATOM 696 N N . ALA A 1 85 ? -10.971 11.995 12.094 1.00 73.81 85 ALA A N 1
ATOM 697 C CA . ALA A 1 85 ? -11.206 13.444 12.166 1.00 73.81 85 ALA A CA 1
ATOM 698 C C . ALA A 1 85 ? -9.982 14.224 12.678 1.00 73.81 85 ALA A C 1
ATOM 700 O O . ALA A 1 85 ? -9.709 15.313 12.185 1.00 73.81 85 ALA A O 1
ATOM 701 N N . GLU A 1 86 ? -9.214 13.658 13.614 1.00 70.69 86 GLU A N 1
ATOM 702 C CA . GLU A 1 86 ? -7.959 14.265 14.086 1.00 70.69 86 GLU A CA 1
ATOM 703 C C . GLU A 1 86 ? -6.868 14.257 12.995 1.00 70.69 86 GLU A C 1
ATOM 705 O O . GLU A 1 86 ? -6.128 15.227 12.835 1.00 70.69 86 GLU A O 1
ATOM 710 N N . LEU A 1 87 ? -6.776 13.173 12.216 1.00 71.50 87 LEU A N 1
ATOM 711 C CA . LEU A 1 87 ? -5.733 12.979 11.204 1.00 71.50 87 LEU A CA 1
ATOM 712 C C . LEU A 1 87 ? -6.082 13.539 9.820 1.00 71.50 87 LEU A C 1
ATOM 714 O O . LEU A 1 87 ? -5.170 13.823 9.046 1.00 71.50 87 LEU A O 1
ATOM 718 N N . ALA A 1 88 ? -7.365 13.670 9.483 1.00 69.00 88 ALA A N 1
ATOM 719 C CA . ALA A 1 88 ? -7.849 14.125 8.179 1.00 69.00 88 ALA A CA 1
ATOM 720 C C . ALA A 1 88 ? -7.324 15.524 7.845 1.00 69.00 88 ALA A C 1
ATOM 722 O O . ALA A 1 88 ? -6.981 15.779 6.698 1.00 69.00 88 ALA A O 1
ATOM 723 N N . ASN A 1 89 ? -7.181 16.379 8.856 1.00 63.97 89 ASN A N 1
ATOM 724 C CA . ASN A 1 89 ? -6.775 17.771 8.682 1.00 63.97 89 ASN A CA 1
ATOM 725 C C . ASN A 1 89 ? -5.259 17.993 8.687 1.00 63.97 89 ASN A C 1
ATOM 727 O O . ASN A 1 89 ? -4.835 19.116 8.475 1.00 63.97 89 ASN A O 1
ATOM 731 N N . THR A 1 90 ? -4.452 16.976 9.000 1.00 65.31 90 THR A N 1
ATOM 732 C CA . THR A 1 90 ? -3.007 17.166 9.199 1.00 65.31 90 THR A CA 1
ATOM 733 C C . THR A 1 90 ? -2.207 16.062 8.512 1.00 65.31 90 THR A C 1
ATOM 735 O O . THR A 1 90 ? -1.471 16.308 7.565 1.00 65.31 90 THR A O 1
ATOM 738 N N . SER A 1 91 ? -2.355 14.805 8.937 1.00 78.31 91 SER A N 1
ATOM 739 C CA . SER A 1 91 ? -1.385 13.746 8.602 1.00 78.31 91 SER A CA 1
ATOM 740 C C . SER A 1 91 ? -1.952 12.550 7.826 1.00 78.31 91 SER A C 1
ATOM 742 O O . SER A 1 91 ? -1.267 11.532 7.683 1.00 78.31 91 SER A O 1
ATOM 744 N N . CYS A 1 92 ? -3.182 12.630 7.304 1.00 80.75 92 CYS A N 1
ATOM 745 C CA . CYS A 1 92 ? -3.831 11.516 6.596 1.00 80.75 92 CYS A CA 1
ATOM 746 C C . CYS A 1 92 ? -2.980 10.991 5.426 1.00 80.75 92 CYS A C 1
ATOM 748 O O . CYS A 1 92 ? -2.705 9.789 5.356 1.00 80.75 92 CYS A O 1
ATOM 750 N N . ARG A 1 93 ? -2.463 11.894 4.578 1.00 84.94 93 ARG A N 1
ATOM 751 C CA . ARG A 1 93 ? -1.597 11.554 3.434 1.00 84.94 93 ARG A CA 1
ATOM 752 C C . ARG A 1 93 ? -0.298 10.895 3.862 1.00 84.94 93 ARG A C 1
ATOM 754 O O . ARG A 1 93 ? 0.122 9.917 3.247 1.00 84.94 93 ARG A O 1
ATOM 761 N N . PHE A 1 94 ? 0.314 11.385 4.934 1.00 84.06 94 PHE A N 1
ATOM 762 C CA . PHE A 1 94 ? 1.559 10.831 5.453 1.00 84.06 94 PHE A CA 1
ATOM 763 C C . PHE A 1 94 ? 1.368 9.399 5.973 1.00 84.06 94 PHE A C 1
ATOM 765 O O . PHE A 1 94 ? 2.117 8.492 5.601 1.00 84.06 94 PHE A O 1
ATOM 772 N N . LEU A 1 95 ? 0.327 9.186 6.782 1.00 85.31 95 LEU A N 1
ATOM 773 C CA . LEU A 1 95 ? 0.087 7.922 7.478 1.00 85.31 95 LEU A CA 1
ATOM 774 C C . LEU A 1 95 ? -0.535 6.842 6.594 1.00 85.31 95 LEU A C 1
ATOM 776 O O . LEU A 1 95 ? -0.231 5.667 6.780 1.00 85.31 95 LEU A O 1
ATOM 780 N N . THR A 1 96 ? -1.397 7.215 5.648 1.00 90.25 96 THR A N 1
ATOM 781 C CA . THR A 1 96 ? -2.119 6.257 4.788 1.00 90.25 96 THR A CA 1
ATOM 782 C C . THR A 1 96 ? -1.574 6.194 3.367 1.00 90.25 96 THR A C 1
ATOM 784 O O . THR A 1 96 ? -1.856 5.242 2.644 1.00 90.25 96 THR A O 1
ATOM 787 N N . GLY A 1 97 ? -0.803 7.198 2.949 1.00 88.50 97 GLY A N 1
ATOM 788 C CA . GLY A 1 97 ? -0.468 7.399 1.545 1.00 88.50 97 GLY A CA 1
ATOM 789 C C . GLY A 1 97 ? -1.616 7.991 0.721 1.00 88.50 97 GLY A C 1
ATOM 790 O O . GLY A 1 97 ? -1.480 8.054 -0.492 1.00 88.50 97 GLY A O 1
ATOM 791 N N . LEU A 1 98 ? -2.732 8.427 1.308 1.00 90.88 98 LEU A N 1
ATOM 792 C CA . LEU A 1 98 ? -3.896 8.931 0.567 1.00 90.88 98 LEU A CA 1
ATOM 793 C C . LEU A 1 98 ? -4.342 10.299 1.088 1.00 90.88 98 LEU A C 1
ATOM 795 O O . LEU A 1 98 ? -4.306 10.516 2.301 1.00 90.88 98 LEU A O 1
ATOM 799 N N . PRO A 1 99 ? -4.790 11.222 0.220 1.00 89.56 99 PRO A N 1
ATOM 800 C CA . PRO A 1 99 ? -5.461 12.422 0.701 1.00 89.56 99 PRO A CA 1
ATOM 801 C C . PRO A 1 99 ? -6.803 12.070 1.374 1.00 89.56 99 PRO A C 1
ATOM 803 O O . PRO A 1 99 ? -7.366 10.998 1.117 1.00 89.56 99 PRO A O 1
ATOM 806 N N . PRO A 1 100 ? -7.362 12.979 2.193 1.00 89.88 100 PRO A N 1
ATOM 807 C CA . PRO A 1 100 ? -8.658 12.774 2.838 1.00 89.88 100 PRO A CA 1
ATOM 808 C C . PRO A 1 100 ? -9.798 12.470 1.856 1.00 89.88 100 PRO A C 1
ATOM 810 O O . PRO A 1 100 ? -10.619 11.604 2.146 1.00 89.88 100 PRO A O 1
ATOM 813 N N . SER A 1 101 ? -9.816 13.109 0.681 1.00 90.62 101 SER A N 1
ATOM 814 C CA . SER A 1 101 ? -10.807 12.859 -0.380 1.00 90.62 101 SER A CA 1
ATOM 815 C C . SER A 1 101 ? -10.815 11.396 -0.828 1.00 90.62 101 SER A C 1
ATOM 817 O O . SER A 1 101 ? -11.837 10.728 -0.725 1.00 90.62 101 SER A O 1
ATOM 819 N N . ALA A 1 102 ? -9.651 10.850 -1.183 1.00 91.62 102 ALA A N 1
ATOM 820 C CA . ALA A 1 102 ? -9.517 9.450 -1.578 1.00 91.62 102 ALA A CA 1
ATOM 821 C C . ALA A 1 102 ? -9.931 8.473 -0.463 1.00 91.62 102 ALA A C 1
ATOM 823 O O . ALA A 1 102 ? -10.490 7.410 -0.734 1.00 91.62 102 ALA A O 1
ATOM 824 N N . PHE A 1 103 ? -9.666 8.809 0.805 1.00 92.75 103 PHE A N 1
ATOM 825 C CA . PHE A 1 103 ? -10.171 8.012 1.924 1.00 92.75 103 PHE A CA 1
ATOM 826 C C . PHE A 1 103 ? -11.706 8.020 1.965 1.00 92.75 103 PHE A C 1
ATOM 828 O O . PHE A 1 103 ? -12.315 6.961 2.138 1.00 92.75 103 PHE A O 1
ATOM 835 N N . ASN A 1 104 ? -12.320 9.193 1.788 1.00 92.44 104 ASN A N 1
ATOM 836 C CA . ASN A 1 104 ? -13.773 9.355 1.768 1.00 92.44 104 ASN A CA 1
ATOM 837 C C . ASN A 1 104 ? -14.427 8.618 0.594 1.00 92.44 104 ASN A C 1
ATOM 839 O O . ASN A 1 104 ? -15.533 8.117 0.765 1.00 92.44 104 ASN A O 1
ATOM 843 N N . ASP A 1 105 ? -13.734 8.460 -0.533 1.00 93.06 105 ASP A N 1
ATOM 844 C CA . ASP A 1 105 ? -14.219 7.665 -1.669 1.00 93.06 105 ASP A CA 1
ATOM 845 C C . ASP A 1 105 ? -14.154 6.154 -1.388 1.00 93.06 105 ASP A C 1
ATOM 847 O O . ASP A 1 105 ? -15.051 5.388 -1.744 1.00 93.06 105 ASP A O 1
ATOM 851 N N . ILE A 1 106 ? -13.099 5.698 -0.706 1.00 94.88 106 ILE A N 1
ATOM 852 C CA . ILE A 1 106 ? -12.902 4.276 -0.379 1.00 94.88 106 ILE A CA 1
ATOM 853 C C . ILE A 1 106 ? -13.815 3.828 0.768 1.00 94.88 106 ILE A C 1
ATOM 855 O O . ILE A 1 106 ? -14.229 2.663 0.820 1.00 94.88 106 ILE A O 1
ATOM 859 N N . PHE A 1 107 ? -14.123 4.721 1.708 1.00 95.38 107 PHE A N 1
ATOM 860 C CA . PHE A 1 107 ? -14.857 4.372 2.918 1.00 95.38 107 PHE A CA 1
ATOM 861 C C . PHE A 1 107 ? -16.248 3.762 2.650 1.00 95.38 107 PHE A C 1
ATOM 863 O O . PHE A 1 107 ? -16.498 2.674 3.177 1.00 95.38 107 PHE A O 1
ATOM 870 N N . PRO A 1 108 ? -17.124 4.340 1.804 1.00 96.25 108 PRO A N 1
ATOM 871 C CA . PRO A 1 108 ? -18.417 3.750 1.457 1.00 96.25 108 PRO A CA 1
ATOM 872 C C . PRO A 1 108 ? -18.298 2.346 0.860 1.00 96.25 108 PRO A C 1
ATOM 874 O O . PRO A 1 108 ? -19.039 1.447 1.262 1.00 96.25 108 PRO A O 1
ATOM 877 N N . LEU A 1 109 ? -17.324 2.130 -0.031 1.00 95.88 109 LEU A N 1
ATOM 878 C CA . LEU A 1 109 ? -17.074 0.828 -0.661 1.00 95.88 109 LEU A CA 1
ATOM 879 C C . LEU A 1 109 ? -16.694 -0.228 0.383 1.00 95.88 109 LEU A C 1
ATOM 881 O O . LEU A 1 109 ? -17.203 -1.350 0.383 1.00 95.88 109 LEU A O 1
ATOM 885 N N . PHE A 1 110 ? -15.815 0.140 1.317 1.00 95.75 110 PHE A N 1
ATOM 886 C CA . PHE A 1 110 ? -15.431 -0.734 2.420 1.00 95.75 110 PHE A CA 1
ATOM 887 C C . PHE A 1 110 ? -16.612 -1.030 3.354 1.00 95.75 110 PHE A C 1
ATOM 889 O O . PHE A 1 110 ? -16.805 -2.181 3.746 1.00 95.75 110 PHE A O 1
ATOM 896 N N . VAL A 1 111 ? -17.408 -0.015 3.703 1.00 94.06 111 VAL A N 1
ATOM 897 C CA . VAL A 1 111 ? -18.584 -0.163 4.576 1.00 94.06 111 VAL A CA 1
ATOM 898 C C . VAL A 1 111 ? -19.630 -1.081 3.945 1.00 94.06 111 VAL A C 1
ATOM 900 O O . VAL A 1 111 ? -20.180 -1.928 4.649 1.00 94.06 111 VAL A O 1
ATOM 903 N N . GLN A 1 112 ? -19.856 -0.981 2.635 1.00 93.69 112 GLN A N 1
ATOM 904 C CA . GLN A 1 112 ? -20.769 -1.863 1.908 1.00 93.69 112 GLN A CA 1
ATOM 905 C C . GLN A 1 112 ? -20.367 -3.337 2.062 1.00 93.69 112 GLN A C 1
ATOM 907 O O . GLN A 1 112 ? -21.180 -4.161 2.485 1.00 93.69 112 GLN A O 1
ATOM 912 N N . GLU A 1 113 ? -19.102 -3.671 1.798 1.00 93.94 113 GLU A N 1
ATOM 913 C CA . GLU A 1 113 ? -18.577 -5.034 1.965 1.00 93.94 113 GLU A CA 1
ATOM 914 C C . GLU A 1 113 ? -18.581 -5.489 3.435 1.00 93.94 113 GLU A C 1
ATOM 916 O O . GLU A 1 113 ? -18.863 -6.653 3.748 1.00 93.94 113 GLU A O 1
ATOM 921 N N . PHE A 1 114 ? -18.295 -4.565 4.357 1.00 90.94 114 PHE A N 1
ATOM 922 C CA . PHE A 1 114 ? -18.344 -4.799 5.800 1.00 90.94 114 PHE A CA 1
ATOM 923 C C . PHE A 1 114 ? -19.744 -5.220 6.252 1.00 90.94 114 PHE A C 1
ATOM 925 O O . PHE A 1 114 ? -19.903 -6.229 6.948 1.00 90.94 114 PHE A O 1
ATOM 932 N N . ASP A 1 115 ? -20.758 -4.464 5.835 1.00 89.31 115 ASP A N 1
ATOM 933 C CA . ASP A 1 115 ? -22.145 -4.692 6.219 1.00 89.31 115 ASP A CA 1
ATOM 934 C C . ASP A 1 115 ? -22.734 -5.925 5.521 1.00 89.31 115 ASP A C 1
ATOM 936 O O . ASP A 1 115 ? -23.474 -6.680 6.155 1.00 89.31 115 ASP A O 1
ATOM 940 N N . GLN A 1 116 ? -22.341 -6.218 4.276 1.00 86.44 116 GLN A N 1
ATOM 941 C CA . GLN A 1 116 ? -22.721 -7.461 3.590 1.00 86.44 116 GLN A CA 1
ATOM 942 C C . GLN A 1 116 ? -22.231 -8.711 4.331 1.00 86.44 116 GLN A C 1
ATOM 944 O O . GLN A 1 116 ? -23.024 -9.615 4.599 1.00 86.44 116 GLN A O 1
ATOM 949 N N . LYS A 1 117 ? -20.952 -8.762 4.735 1.00 81.69 117 LYS A N 1
ATOM 950 C CA . LYS A 1 117 ? -20.425 -9.898 5.518 1.00 81.69 117 LYS A CA 1
ATOM 951 C C . LYS A 1 117 ? -21.116 -10.033 6.878 1.00 81.69 117 LYS A C 1
ATOM 953 O O . LYS A 1 117 ? -21.273 -11.143 7.378 1.00 81.69 117 LYS A O 1
ATOM 958 N N . ARG A 1 118 ? -21.526 -8.915 7.482 1.00 73.88 118 ARG A N 1
ATOM 959 C CA . ARG A 1 118 ? -22.233 -8.874 8.773 1.00 73.88 118 ARG A CA 1
ATOM 960 C C . ARG A 1 118 ? -23.685 -9.327 8.688 1.00 73.88 118 ARG A C 1
ATOM 962 O O . ARG A 1 118 ? -24.146 -9.957 9.629 1.00 73.88 118 ARG A O 1
ATOM 969 N N . ARG A 1 119 ? -24.402 -9.077 7.590 1.00 63.19 119 ARG A N 1
ATOM 970 C CA . ARG A 1 119 ? -25.766 -9.620 7.409 1.00 63.19 119 ARG A CA 1
ATOM 971 C C . ARG A 1 119 ? -25.798 -11.152 7.487 1.00 63.19 119 ARG A C 1
ATOM 973 O O . ARG A 1 119 ? -26.807 -11.710 7.890 1.00 63.19 119 ARG A O 1
ATOM 980 N N . LEU A 1 120 ? -24.677 -11.806 7.181 1.00 59.62 120 LEU A N 1
ATOM 981 C CA . LEU A 1 120 ? -24.503 -13.256 7.290 1.00 59.62 120 LEU A CA 1
ATOM 982 C C . LEU A 1 120 ? -24.145 -13.734 8.714 1.00 59.62 120 LEU A C 1
ATOM 984 O O . LEU A 1 120 ? -24.198 -14.928 8.980 1.00 59.62 120 LEU A O 1
ATOM 988 N N . ILE A 1 121 ? -23.753 -12.832 9.626 1.00 58.47 121 ILE A N 1
ATOM 989 C CA . ILE A 1 121 ? -23.274 -13.150 10.982 1.00 58.47 121 ILE A CA 1
ATOM 990 C C . ILE A 1 121 ? -23.894 -12.138 11.963 1.00 58.47 121 ILE A C 1
ATOM 992 O O . ILE A 1 121 ? -23.362 -11.042 12.165 1.00 58.47 121 ILE A O 1
ATOM 996 N N . LEU A 1 122 ? -25.043 -12.488 12.550 1.00 51.66 122 LEU A N 1
ATOM 997 C CA . LEU A 1 122 ? -25.800 -11.641 13.485 1.00 51.66 122 LEU A CA 1
ATOM 998 C C . LEU A 1 122 ? -24.955 -11.121 14.680 1.00 51.66 122 LEU A C 1
ATOM 1000 O O . LEU A 1 122 ? -23.945 -11.710 15.055 1.00 51.66 122 LEU A O 1
ATOM 1004 N N . GLN A 1 123 ? -25.454 -10.033 15.297 1.00 51.47 123 GLN A N 1
ATOM 1005 C CA . GLN A 1 123 ? -25.319 -9.629 16.720 1.00 51.47 123 GLN A CA 1
ATOM 1006 C C . GLN A 1 123 ? -24.505 -8.404 17.190 1.00 51.47 123 GLN A C 1
ATOM 1008 O O . GLN A 1 123 ? -24.612 -8.086 18.363 1.00 51.47 123 GLN A O 1
ATOM 1013 N N . TYR A 1 124 ? -23.832 -7.587 16.372 1.00 57.41 124 TYR A N 1
ATOM 1014 C CA . TYR A 1 124 ? -23.364 -6.268 16.879 1.00 57.41 124 TYR A CA 1
ATOM 1015 C C . TYR A 1 124 ? -23.368 -5.190 15.794 1.00 57.41 124 TYR A C 1
ATOM 1017 O O . TYR A 1 124 ? -22.792 -5.397 14.721 1.00 57.41 124 TYR A O 1
ATOM 1025 N N . ARG A 1 125 ? -23.984 -4.032 16.085 1.00 64.62 125 ARG A N 1
ATOM 1026 C CA . ARG A 1 125 ? -23.891 -2.817 15.260 1.00 64.62 125 ARG A CA 1
ATOM 1027 C C . ARG A 1 125 ? -22.563 -2.127 15.555 1.00 64.62 125 ARG A C 1
ATOM 1029 O O . ARG A 1 125 ? -22.348 -1.609 16.644 1.00 64.62 125 ARG A O 1
ATOM 1036 N N . PHE A 1 126 ? -21.665 -2.150 14.578 1.00 74.50 126 PHE A N 1
ATOM 1037 C CA . PHE A 1 126 ? -20.420 -1.391 14.644 1.00 74.50 126 PHE A CA 1
ATOM 1038 C C . PHE A 1 126 ? -20.755 0.068 14.363 1.00 74.50 126 PHE A C 1
ATOM 1040 O O . PHE A 1 126 ? -21.430 0.353 13.372 1.00 74.50 126 PHE A O 1
ATOM 1047 N N . SER A 1 127 ? -20.281 0.978 15.213 1.00 84.62 127 SER A N 1
ATOM 1048 C CA . SER A 1 127 ? -20.415 2.408 14.944 1.00 84.62 127 SER A CA 1
ATOM 1049 C C . SER A 1 127 ? -19.644 2.783 13.677 1.00 84.62 127 SER A C 1
ATOM 1051 O O . SER A 1 127 ? -18.648 2.140 13.325 1.00 84.62 127 SER A O 1
ATOM 1053 N N . THR A 1 128 ? -20.079 3.849 13.002 1.00 86.06 128 THR A N 1
ATOM 1054 C CA . THR A 1 128 ? -19.359 4.423 11.856 1.00 86.06 128 THR A CA 1
ATOM 1055 C C . THR A 1 128 ? -17.904 4.698 12.224 1.00 86.06 128 THR A C 1
ATOM 1057 O O . THR A 1 128 ? -17.011 4.232 11.526 1.00 86.06 128 THR A O 1
ATOM 1060 N N . THR A 1 129 ? -17.658 5.298 13.393 1.00 85.69 129 THR A N 1
ATOM 1061 C CA . THR A 1 129 ? -16.313 5.568 13.925 1.00 85.69 129 THR A CA 1
ATOM 1062 C C . THR A 1 129 ? -15.445 4.314 14.004 1.00 85.69 129 THR A C 1
ATOM 1064 O O . THR A 1 129 ? -14.264 4.341 13.665 1.00 85.69 129 THR A O 1
ATOM 1067 N N . MET A 1 130 ? -16.018 3.180 14.416 1.00 86.19 130 MET A N 1
ATOM 1068 C CA . MET A 1 130 ? -15.273 1.926 14.488 1.00 86.19 130 MET A CA 1
ATOM 1069 C C . MET A 1 130 ? -14.904 1.406 13.095 1.00 86.19 130 MET A C 1
ATOM 1071 O O . MET A 1 130 ? -13.770 0.971 12.893 1.00 86.19 130 MET A O 1
ATOM 1075 N N . LYS A 1 131 ? -15.829 1.473 12.128 1.00 91.00 131 LYS A N 1
ATOM 1076 C CA . LYS A 1 131 ? -15.556 1.100 10.729 1.00 91.00 131 LYS A CA 1
ATOM 1077 C C . LYS A 1 131 ? -14.468 1.996 10.134 1.00 91.00 131 LYS A C 1
ATOM 1079 O O . LYS A 1 131 ? -13.540 1.485 9.508 1.00 91.00 131 LYS A O 1
ATOM 1084 N N . THR A 1 132 ? -14.539 3.301 10.397 1.00 91.88 132 THR A N 1
ATOM 1085 C CA . THR A 1 132 ? -13.543 4.293 9.973 1.00 91.88 132 THR A CA 1
ATOM 1086 C C . THR A 1 132 ? -12.167 3.963 10.545 1.00 91.88 132 THR A C 1
ATOM 1088 O O . THR A 1 132 ? -11.202 3.863 9.791 1.00 91.88 132 THR A O 1
ATOM 1091 N N . ASN A 1 133 ? -12.072 3.690 11.849 1.00 90.62 133 ASN A N 1
ATOM 1092 C CA . ASN A 1 133 ? -10.797 3.355 12.487 1.00 90.62 133 ASN A CA 1
ATOM 1093 C C . ASN A 1 133 ? -10.232 2.010 12.009 1.00 90.62 133 ASN A C 1
ATOM 1095 O O . ASN A 1 133 ? -9.016 1.871 11.895 1.00 90.62 133 ASN A O 1
ATOM 1099 N N . ILE A 1 134 ? -11.080 1.029 11.684 1.00 93.50 134 ILE A N 1
ATOM 1100 C CA . ILE A 1 134 ? -10.625 -0.226 11.069 1.00 93.50 134 ILE A CA 1
ATOM 1101 C C . ILE A 1 134 ? -10.034 0.042 9.682 1.00 93.50 134 ILE A C 1
ATOM 1103 O O . ILE A 1 134 ? -8.934 -0.434 9.408 1.00 93.50 134 ILE A O 1
ATOM 1107 N N . LEU A 1 135 ? -10.722 0.801 8.822 1.00 95.62 135 LEU A N 1
ATOM 1108 C CA . LEU A 1 135 ? -10.200 1.141 7.495 1.00 95.62 135 LEU A CA 1
ATOM 1109 C C . LEU A 1 135 ? -8.870 1.893 7.606 1.00 95.62 135 LEU A C 1
ATOM 1111 O O . LEU A 1 135 ? -7.887 1.513 6.973 1.00 95.62 135 LEU A O 1
ATOM 1115 N N . LEU A 1 136 ? -8.825 2.908 8.466 1.00 94.06 136 LEU A N 1
ATOM 1116 C CA . LEU A 1 136 ? -7.629 3.696 8.731 1.00 94.06 136 LEU A CA 1
ATOM 1117 C C . LEU A 1 136 ? -6.461 2.815 9.197 1.00 94.06 136 LEU A C 1
ATOM 1119 O O . LEU A 1 136 ? -5.356 2.938 8.675 1.00 94.06 136 LEU A O 1
ATOM 1123 N N . LEU A 1 137 ? -6.707 1.871 10.110 1.00 94.75 137 LEU A N 1
ATOM 1124 C CA . LEU A 1 137 ? -5.699 0.908 10.561 1.00 94.75 137 LEU A CA 1
ATOM 1125 C C . LEU A 1 137 ? -5.154 0.070 9.405 1.00 94.75 137 LEU A C 1
ATOM 1127 O O . LEU A 1 137 ? -3.943 -0.141 9.326 1.00 94.75 137 LEU A O 1
ATOM 1131 N N . LEU A 1 138 ? -6.024 -0.419 8.518 1.00 96.50 138 LEU A N 1
ATOM 1132 C CA . LEU A 1 138 ? -5.614 -1.225 7.367 1.00 96.50 138 LEU A CA 1
ATOM 1133 C C . LEU A 1 138 ? -4.768 -0.413 6.381 1.00 96.50 138 LEU A C 1
ATOM 1135 O O . LEU A 1 138 ? -3.754 -0.920 5.906 1.00 96.50 138 LEU A O 1
ATOM 1139 N N . LEU A 1 139 ? -5.149 0.835 6.103 1.00 96.12 139 LEU A N 1
ATOM 1140 C CA . LEU A 1 139 ? -4.410 1.712 5.192 1.00 96.12 139 LEU A CA 1
ATOM 1141 C C . LEU A 1 139 ? -3.048 2.116 5.765 1.00 96.12 139 LEU A C 1
ATOM 1143 O O . LEU A 1 139 ? -2.046 2.033 5.058 1.00 96.12 139 LEU A O 1
ATOM 1147 N N . ILE A 1 140 ? -2.982 2.453 7.056 1.00 93.94 140 ILE A N 1
ATOM 1148 C CA . ILE A 1 140 ? -1.710 2.715 7.747 1.00 93.94 140 ILE A CA 1
ATOM 1149 C C . ILE A 1 140 ? -0.830 1.472 7.716 1.00 93.94 140 ILE A C 1
ATOM 1151 O O . ILE A 1 140 ? 0.354 1.550 7.404 1.00 93.94 140 ILE A O 1
ATOM 1155 N N . TRP A 1 141 ? -1.410 0.300 7.976 1.00 95.50 141 TRP A N 1
ATOM 1156 C CA . TRP A 1 141 ? -0.676 -0.952 7.886 1.00 95.50 141 TRP A CA 1
ATOM 1157 C C . TRP A 1 141 ? -0.126 -1.215 6.474 1.00 95.50 141 TRP A C 1
ATOM 1159 O O . TRP A 1 141 ? 1.016 -1.650 6.359 1.00 95.50 141 TRP A O 1
ATOM 1169 N N . LEU A 1 142 ? -0.873 -0.934 5.404 1.00 95.44 142 LEU A N 1
ATOM 1170 C CA . LEU A 1 142 ? -0.353 -1.051 4.034 1.00 95.44 142 LEU A CA 1
ATOM 1171 C C . LEU A 1 142 ? 0.778 -0.048 3.765 1.00 95.44 142 LEU A C 1
ATOM 1173 O O . LEU A 1 142 ? 1.782 -0.400 3.143 1.00 95.44 142 LEU A O 1
ATOM 1177 N N . ARG A 1 143 ? 0.619 1.188 4.249 1.00 94.12 143 ARG A N 1
ATOM 1178 C CA . ARG A 1 143 ? 1.556 2.294 4.038 1.00 94.12 143 ARG A CA 1
ATOM 1179 C C . ARG A 1 143 ? 2.882 2.095 4.759 1.00 94.12 143 ARG A C 1
ATOM 1181 O O . ARG A 1 143 ? 3.923 2.251 4.132 1.00 94.12 143 ARG A O 1
ATOM 1188 N N . THR A 1 144 ? 2.851 1.780 6.052 1.00 90.88 144 THR A N 1
ATOM 1189 C CA . THR A 1 144 ? 4.045 1.732 6.916 1.00 90.88 144 THR A CA 1
ATOM 1190 C C . THR A 1 144 ? 4.518 0.314 7.215 1.00 90.88 144 THR A C 1
ATOM 1192 O O . THR A 1 144 ? 5.603 0.121 7.757 1.00 90.88 144 THR A O 1
ATOM 1195 N N . TYR A 1 145 ? 3.684 -0.690 6.930 1.00 92.19 145 TYR A N 1
ATOM 1196 C CA . TYR A 1 145 ? 3.931 -2.092 7.265 1.00 92.19 145 TYR A CA 1
ATOM 1197 C C . TYR A 1 145 ? 4.289 -2.334 8.739 1.00 92.19 145 TYR A C 1
ATOM 1199 O O . TYR A 1 145 ? 5.065 -3.228 9.100 1.00 92.19 145 TYR A O 1
ATOM 1207 N N . SER A 1 146 ? 3.669 -1.528 9.609 1.00 89.69 146 SER A N 1
ATOM 1208 C CA . SER A 1 146 ? 3.838 -1.579 11.059 1.00 89.69 146 SER A CA 1
ATOM 1209 C C . SER A 1 146 ? 3.445 -2.937 11.646 1.00 89.69 146 SER A C 1
ATOM 1211 O O . SER A 1 146 ? 2.528 -3.621 11.183 1.00 89.69 146 SER A O 1
ATOM 1213 N N . THR A 1 147 ? 4.130 -3.327 12.723 1.00 89.88 147 THR A N 1
ATOM 1214 C CA . THR A 1 147 ? 3.790 -4.541 13.474 1.00 89.88 147 THR A CA 1
ATOM 1215 C C . THR A 1 147 ? 2.465 -4.372 14.220 1.00 89.88 147 THR A C 1
ATOM 1217 O O . THR A 1 147 ? 2.026 -3.257 14.508 1.00 89.88 147 THR A O 1
ATOM 1220 N N . ASN A 1 148 ? 1.845 -5.492 14.608 1.00 91.00 148 ASN A N 1
ATOM 1221 C CA . ASN A 1 148 ? 0.609 -5.455 15.394 1.00 91.00 148 ASN A CA 1
ATOM 1222 C C . ASN A 1 148 ? 0.777 -4.718 16.734 1.00 91.00 148 ASN A C 1
ATOM 1224 O O . ASN A 1 148 ? -0.195 -4.152 17.217 1.00 91.00 148 ASN A O 1
ATOM 1228 N N . ASN A 1 149 ? 1.990 -4.700 17.305 1.00 86.56 149 ASN A N 1
ATOM 1229 C CA . ASN A 1 149 ? 2.288 -3.984 18.548 1.00 86.56 149 ASN A CA 1
ATOM 1230 C C . ASN A 1 149 ? 2.251 -2.459 18.351 1.00 86.56 149 ASN A C 1
ATOM 1232 O O . ASN A 1 149 ? 1.647 -1.739 19.141 1.00 86.56 149 ASN A O 1
ATOM 1236 N N . VAL A 1 150 ? 2.847 -1.959 17.265 1.00 86.44 150 VAL A N 1
ATOM 1237 C CA . VAL A 1 150 ? 2.820 -0.522 16.946 1.00 86.44 150 VAL A CA 1
ATOM 1238 C C . VAL A 1 150 ? 1.384 -0.064 16.688 1.00 86.44 150 VAL A C 1
ATOM 1240 O O . VAL A 1 150 ? 0.926 0.916 17.268 1.00 86.44 150 VAL A O 1
ATOM 1243 N N . LEU A 1 151 ? 0.636 -0.829 15.889 1.00 87.88 151 LEU A N 1
ATOM 1244 C CA . LEU A 1 151 ? -0.771 -0.536 15.613 1.00 87.88 151 LEU A CA 1
ATOM 1245 C C . LEU A 1 151 ? -1.643 -0.631 16.876 1.00 87.88 151 LEU A C 1
ATOM 1247 O O . LEU A 1 151 ? -2.579 0.150 17.010 1.00 87.88 151 LEU A O 1
ATOM 1251 N N . SER A 1 152 ? -1.342 -1.537 17.818 1.00 86.88 152 SER A N 1
ATOM 1252 C CA . SER A 1 152 ? -2.092 -1.620 19.081 1.00 86.88 152 SER A CA 1
ATOM 1253 C C . SER A 1 152 ? -1.949 -0.370 19.936 1.00 86.88 152 SER A C 1
ATOM 1255 O O . SER A 1 152 ? -2.941 0.096 20.490 1.00 86.88 152 SER A O 1
ATOM 1257 N N . VAL A 1 153 ? -0.738 0.189 20.003 1.00 82.81 153 VAL A N 1
ATOM 1258 C CA . VAL A 1 153 ? -0.480 1.440 20.726 1.00 82.81 153 VAL A CA 1
ATOM 1259 C C . VAL A 1 153 ? -1.190 2.595 20.022 1.00 82.81 153 VAL A C 1
ATOM 1261 O O . VAL A 1 153 ? -1.928 3.341 20.661 1.00 82.81 153 VAL A O 1
ATOM 1264 N N . MET A 1 154 ? -1.035 2.694 18.697 1.00 80.56 154 MET A N 1
ATOM 1265 C CA . MET A 1 154 ? -1.611 3.779 17.898 1.00 80.56 154 MET A CA 1
ATOM 1266 C C . MET A 1 154 ? -3.142 3.835 17.983 1.00 80.56 154 MET A C 1
ATOM 1268 O O . MET A 1 154 ? -3.714 4.908 18.136 1.00 80.56 154 MET A O 1
ATOM 1272 N N . PHE A 1 155 ? -3.804 2.679 17.912 1.00 84.00 155 PHE A N 1
ATOM 1273 C CA . PHE A 1 155 ? -5.266 2.588 17.920 1.00 84.00 155 PHE A CA 1
ATOM 1274 C C . PHE A 1 155 ? -5.858 2.307 19.296 1.00 84.00 155 PHE A C 1
ATOM 1276 O O . PHE A 1 155 ? -7.073 2.147 19.392 1.00 84.00 155 PHE A O 1
ATOM 1283 N N . LYS A 1 156 ? -5.029 2.221 20.346 1.00 82.75 156 LYS A N 1
ATOM 1284 C CA . LYS A 1 156 ? -5.469 1.884 21.706 1.00 82.75 156 LYS A CA 1
ATOM 1285 C C . LYS A 1 156 ? -6.352 0.627 21.711 1.00 82.75 156 LYS A C 1
ATOM 1287 O O . LYS A 1 156 ? -7.453 0.613 22.244 1.00 82.75 156 LYS A O 1
ATOM 1292 N N . VAL A 1 157 ? -5.883 -0.443 21.073 1.00 83.69 157 VAL A N 1
ATOM 1293 C CA . VAL A 1 157 ? -6.563 -1.751 21.033 1.00 83.69 157 VAL A CA 1
ATOM 1294 C C . VAL A 1 157 ? -5.552 -2.856 21.283 1.00 83.69 157 VAL A C 1
ATOM 1296 O O . VAL A 1 157 ? -4.373 -2.675 21.026 1.00 83.69 157 VAL A O 1
ATOM 1299 N N . SER A 1 158 ? -5.968 -4.037 21.739 1.00 87.00 158 SER A N 1
ATOM 1300 C CA . SER A 1 158 ? -5.012 -5.135 21.935 1.00 87.00 158 SER A CA 1
ATOM 1301 C C . SER A 1 158 ? -4.372 -5.592 20.612 1.00 87.00 158 SER A C 1
ATOM 1303 O O . SER A 1 158 ? -5.017 -5.600 19.558 1.00 87.00 158 SER A O 1
ATOM 1305 N N . LYS A 1 159 ? -3.118 -6.069 20.657 1.00 87.94 159 LYS A N 1
ATOM 1306 C CA . LYS A 1 159 ? -2.426 -6.657 19.487 1.00 87.94 159 LYS A CA 1
ATOM 1307 C C . LYS A 1 159 ? -3.224 -7.796 18.831 1.00 87.94 159 LYS A C 1
ATOM 1309 O O . LYS A 1 159 ? -3.140 -8.007 17.620 1.00 87.94 159 LYS A O 1
ATOM 1314 N N . TYR A 1 160 ? -4.027 -8.514 19.623 1.00 90.69 160 TYR A N 1
ATOM 1315 C CA . TYR A 1 160 ? -4.926 -9.566 19.151 1.00 90.69 160 TYR A CA 1
ATOM 1316 C C . TYR A 1 160 ? -6.107 -8.991 18.359 1.00 90.69 160 TYR A C 1
ATOM 1318 O O . TYR A 1 160 ? -6.424 -9.525 17.296 1.00 90.69 160 TYR A O 1
ATOM 1326 N N . LYS A 1 161 ? -6.707 -7.873 18.809 1.00 89.19 161 LYS A N 1
ATOM 1327 C CA . LYS A 1 161 ? -7.737 -7.143 18.046 1.00 89.19 161 LYS A CA 1
ATOM 1328 C C . LYS A 1 161 ? -7.164 -6.626 16.721 1.00 89.19 161 LYS A C 1
ATOM 1330 O O . LYS A 1 161 ? -7.788 -6.858 15.692 1.00 89.19 161 LYS A O 1
ATOM 1335 N N . VAL A 1 162 ? -5.948 -6.068 16.700 1.00 91.00 162 VAL A N 1
ATOM 1336 C CA . VAL A 1 162 ? -5.265 -5.673 15.445 1.00 91.00 162 VAL A CA 1
ATOM 1337 C C . VAL A 1 162 ? -5.103 -6.860 14.489 1.00 91.00 162 VAL A C 1
ATOM 1339 O O . VAL A 1 162 ? -5.480 -6.778 13.318 1.00 91.00 162 VAL A O 1
ATOM 1342 N N . CYS A 1 163 ? -4.573 -7.983 14.987 1.00 91.88 163 CYS A N 1
ATOM 1343 C CA . CYS A 1 163 ? -4.404 -9.202 14.196 1.00 91.88 163 CYS A CA 1
ATOM 1344 C C . CYS A 1 163 ? -5.747 -9.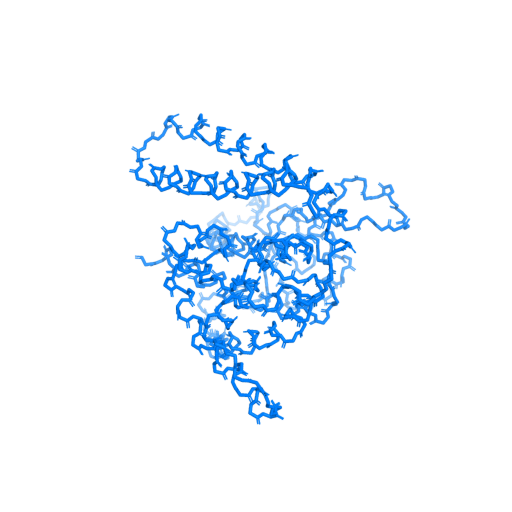683 13.624 1.00 91.88 163 CYS A C 1
ATOM 1346 O O . CYS A 1 163 ? -5.850 -9.970 12.428 1.00 91.88 163 CYS A O 1
ATOM 1348 N N . ARG A 1 164 ? -6.795 -9.700 14.459 1.00 90.62 164 ARG A N 1
ATOM 1349 C CA . ARG A 1 164 ? -8.158 -10.061 14.059 1.00 90.62 164 ARG A CA 1
ATOM 1350 C C . ARG A 1 164 ? -8.703 -9.105 13.005 1.00 90.62 164 ARG A C 1
ATOM 1352 O O . ARG A 1 164 ? -9.252 -9.582 12.017 1.00 90.62 164 ARG A O 1
ATOM 1359 N N . TYR A 1 165 ? -8.541 -7.794 13.173 1.00 92.31 165 TYR A N 1
ATOM 1360 C CA . TYR A 1 165 ? -9.025 -6.795 12.220 1.00 92.31 165 TYR A CA 1
ATOM 1361 C C . TYR A 1 165 ? -8.378 -6.975 10.857 1.00 92.31 165 TYR A C 1
ATOM 1363 O O . TYR A 1 165 ? -9.084 -7.067 9.856 1.00 92.31 165 TYR A O 1
ATOM 1371 N N . ARG A 1 166 ? -7.055 -7.145 10.820 1.00 93.56 166 ARG A N 1
ATOM 1372 C CA . ARG A 1 166 ? -6.349 -7.460 9.581 1.00 93.56 166 ARG A CA 1
ATOM 1373 C C . ARG A 1 166 ? -6.864 -8.750 8.949 1.00 93.56 166 ARG A C 1
ATOM 1375 O O . ARG A 1 166 ? -7.330 -8.718 7.821 1.00 93.56 166 ARG A O 1
ATOM 1382 N N . LYS A 1 167 ? -6.843 -9.876 9.667 1.00 91.69 167 LYS A N 1
ATOM 1383 C CA . LYS A 1 167 ? -7.259 -11.172 9.099 1.00 91.69 167 LYS A CA 1
ATOM 1384 C C . LYS A 1 167 ? -8.725 -11.182 8.644 1.00 91.69 167 LYS A C 1
ATOM 1386 O O . LYS A 1 167 ? -9.055 -11.834 7.661 1.00 91.69 167 LYS A O 1
ATOM 1391 N N . THR A 1 168 ? -9.600 -10.456 9.339 1.00 90.94 168 THR A N 1
ATOM 1392 C CA . THR A 1 168 ? -11.052 -10.504 9.102 1.00 90.94 168 THR A CA 1
ATOM 1393 C C . THR A 1 168 ? -11.527 -9.483 8.075 1.00 90.94 168 THR A C 1
ATOM 1395 O O . THR A 1 168 ? -12.407 -9.809 7.271 1.00 90.94 168 THR A O 1
ATOM 1398 N N . TYR A 1 169 ? -10.983 -8.262 8.124 1.00 93.50 169 TYR A N 1
ATOM 1399 C CA . TYR A 1 169 ? -11.484 -7.103 7.379 1.00 93.50 169 TYR A CA 1
ATOM 1400 C C . TYR A 1 169 ? -10.572 -6.683 6.226 1.00 93.50 169 TYR A C 1
ATOM 1402 O O . TYR A 1 169 ? -11.069 -6.090 5.274 1.00 93.50 169 TYR A O 1
ATOM 1410 N N . PHE A 1 170 ? -9.283 -7.047 6.226 1.00 95.25 170 PHE A N 1
ATOM 1411 C CA . PHE A 1 170 ? -8.442 -6.821 5.047 1.00 95.25 170 PHE A CA 1
ATOM 1412 C C . PHE A 1 170 ? -8.997 -7.505 3.785 1.00 95.25 170 PHE A C 1
ATOM 1414 O O . PHE A 1 170 ? -9.074 -6.840 2.756 1.00 95.25 170 PHE A O 1
ATOM 1421 N N . PRO A 1 171 ? -9.493 -8.762 3.829 1.00 94.25 171 PRO A N 1
ATOM 1422 C CA . PRO A 1 171 ? -10.124 -9.371 2.655 1.00 94.25 171 PRO A CA 1
ATOM 1423 C C . PRO A 1 171 ? -11.366 -8.619 2.152 1.00 94.25 171 PRO A C 1
ATOM 1425 O O . PRO A 1 171 ? -11.685 -8.697 0.969 1.00 94.25 171 PRO A O 1
ATOM 1428 N N . LEU A 1 172 ? -12.064 -7.885 3.027 1.00 94.94 172 LEU A N 1
ATOM 1429 C CA . LEU A 1 172 ? -13.203 -7.049 2.632 1.00 94.94 172 LEU A CA 1
ATOM 1430 C C . LEU A 1 172 ? -12.744 -5.799 1.898 1.00 94.94 172 LEU A C 1
ATOM 1432 O O . LEU A 1 172 ? -13.320 -5.459 0.874 1.00 94.94 172 LEU A O 1
ATOM 1436 N N . LEU A 1 173 ? -11.666 -5.169 2.372 1.00 95.81 173 LEU A N 1
ATOM 1437 C CA . LEU A 1 173 ? -11.028 -4.075 1.647 1.00 95.81 173 LEU A CA 1
ATOM 1438 C C . LEU A 1 173 ? -10.561 -4.538 0.260 1.00 95.81 173 LEU A C 1
ATOM 1440 O O . LEU A 1 173 ? -10.833 -3.865 -0.726 1.00 95.81 173 LEU A O 1
ATOM 1444 N N . VAL A 1 174 ? -9.940 -5.720 0.163 1.00 95.25 174 VAL A N 1
ATOM 1445 C CA . VAL A 1 174 ? -9.534 -6.305 -1.129 1.00 95.25 174 VAL A CA 1
ATOM 1446 C C . VAL A 1 174 ? -10.734 -6.466 -2.063 1.00 95.25 174 VAL A C 1
ATOM 1448 O O . VAL A 1 174 ? -10.640 -6.099 -3.229 1.00 95.25 174 VAL A O 1
ATOM 1451 N N . ARG A 1 175 ? -11.865 -6.991 -1.573 1.00 94.81 175 ARG A N 1
ATOM 1452 C CA . ARG A 1 175 ? -13.098 -7.128 -2.369 1.00 94.81 175 ARG A CA 1
ATOM 1453 C C . ARG A 1 175 ? -13.643 -5.775 -2.824 1.00 94.81 175 ARG A C 1
ATOM 1455 O O . ARG A 1 175 ? -13.899 -5.613 -4.016 1.00 94.81 175 ARG A O 1
ATOM 1462 N N . ALA A 1 176 ? -13.745 -4.818 -1.900 1.00 95.06 176 ALA A N 1
ATOM 1463 C CA . ALA A 1 176 ? -14.224 -3.467 -2.174 1.00 95.06 176 ALA A CA 1
ATOM 1464 C C . ALA A 1 176 ? -13.411 -2.819 -3.301 1.00 95.06 176 ALA A C 1
ATOM 1466 O O . ALA A 1 176 ? -13.975 -2.402 -4.308 1.00 95.06 176 ALA A O 1
ATOM 1467 N N . LEU A 1 177 ? -12.080 -2.824 -3.189 1.00 94.69 177 LEU A N 1
ATOM 1468 C CA . LEU A 1 177 ? -11.204 -2.199 -4.183 1.00 94.69 177 LEU A CA 1
ATOM 1469 C C . LEU A 1 177 ? -11.135 -2.990 -5.493 1.00 94.69 177 LEU A C 1
ATOM 1471 O O . LEU A 1 177 ? -11.095 -2.399 -6.568 1.00 94.69 177 LEU A O 1
ATOM 1475 N N . ARG A 1 178 ? -11.169 -4.327 -5.433 1.00 91.50 178 ARG A N 1
ATOM 1476 C CA . ARG A 1 178 ? -11.170 -5.173 -6.636 1.00 91.50 178 ARG A CA 1
ATOM 1477 C C . ARG A 1 178 ? -12.372 -4.888 -7.531 1.00 91.50 178 ARG A C 1
ATOM 1479 O O . ARG A 1 178 ? -12.213 -4.928 -8.744 1.00 91.50 178 ARG A O 1
ATOM 1486 N N . SER A 1 179 ? -13.537 -4.591 -6.955 1.00 88.31 179 SER A N 1
ATOM 1487 C CA . SER A 1 179 ? -14.738 -4.244 -7.731 1.00 88.31 179 SER A CA 1
ATOM 1488 C C . SER A 1 179 ? -14.576 -2.967 -8.564 1.00 88.31 179 SER A C 1
ATOM 1490 O O . SER A 1 179 ? -15.223 -2.821 -9.595 1.00 88.31 179 SER A O 1
ATOM 1492 N N . GLN A 1 180 ? -13.684 -2.070 -8.140 1.00 90.31 180 GLN A N 1
ATOM 1493 C CA . GLN A 1 180 ? -13.407 -0.802 -8.812 1.00 90.31 180 GLN A CA 1
ATOM 1494 C C . GLN A 1 180 ? -12.292 -0.914 -9.857 1.00 90.31 180 GLN A C 1
ATOM 1496 O O . GLN A 1 180 ? -12.100 -0.012 -10.672 1.00 90.31 180 GLN A O 1
ATOM 1501 N N . MET A 1 181 ? -11.526 -2.008 -9.843 1.00 86.25 181 MET A N 1
ATOM 1502 C CA . MET A 1 181 ? -10.449 -2.212 -10.802 1.00 86.25 181 MET A CA 1
ATOM 1503 C C . MET A 1 181 ? -11.003 -2.572 -12.175 1.00 86.25 181 MET A C 1
ATOM 1505 O O . MET A 1 181 ? -11.613 -3.625 -12.358 1.00 86.25 181 MET A O 1
ATOM 1509 N N . LYS A 1 182 ? -10.694 -1.734 -13.164 1.00 80.38 182 LYS A N 1
ATOM 1510 C CA . LYS A 1 182 ? -10.899 -2.049 -14.576 1.00 80.38 182 LYS A CA 1
ATOM 1511 C C . LYS A 1 182 ? -9.609 -2.624 -15.139 1.00 80.38 182 LYS A C 1
ATOM 1513 O O . LYS A 1 182 ? -8.598 -1.932 -15.229 1.00 80.38 182 LYS A O 1
ATOM 1518 N N . TRP A 1 183 ? -9.649 -3.902 -15.487 1.00 74.50 183 TRP A N 1
ATOM 1519 C CA . TRP A 1 183 ? -8.607 -4.492 -16.316 1.00 74.50 183 TRP A CA 1
ATOM 1520 C C . TRP A 1 183 ? -8.852 -4.084 -17.768 1.00 74.50 183 TRP A C 1
ATOM 1522 O O . TRP A 1 183 ? -10.017 -4.021 -18.168 1.00 74.50 183 TRP A O 1
ATOM 1532 N N . PRO A 1 184 ? -7.794 -3.815 -18.550 1.00 67.75 184 PRO A N 1
ATOM 1533 C CA . PRO A 1 184 ? -7.950 -3.547 -19.970 1.00 67.75 184 PRO A CA 1
ATOM 1534 C C . PRO A 1 184 ? -8.676 -4.722 -20.629 1.00 67.75 184 PRO A C 1
ATOM 1536 O O . PRO A 1 184 ? -8.330 -5.890 -20.424 1.00 67.75 184 PRO A O 1
ATOM 1539 N N . SER A 1 185 ? -9.713 -4.405 -21.394 1.00 73.06 185 SER A N 1
ATOM 1540 C CA . SER A 1 185 ? -10.456 -5.370 -22.194 1.00 73.06 185 SER A CA 1
ATOM 1541 C C . SER A 1 185 ? -9.534 -6.047 -23.214 1.00 73.06 185 SER A C 1
ATOM 1543 O O . SER A 1 185 ? -8.510 -5.477 -23.597 1.00 73.06 185 SER A O 1
ATOM 1545 N N . PRO A 1 186 ? -9.885 -7.241 -23.724 1.00 72.00 186 PRO A N 1
ATOM 1546 C CA . PRO A 1 186 ? -9.122 -7.873 -24.797 1.00 72.00 186 PRO A CA 1
ATOM 1547 C C . PRO A 1 186 ? -8.905 -6.946 -26.003 1.00 72.00 186 PRO A C 1
ATOM 1549 O O . PRO A 1 186 ? -7.812 -6.920 -26.556 1.00 72.00 186 PRO A O 1
ATOM 1552 N N . ASN A 1 187 ? -9.895 -6.119 -26.351 1.00 72.19 187 ASN A N 1
ATOM 1553 C CA . ASN A 1 187 ? -9.778 -5.143 -27.436 1.00 72.19 187 ASN A CA 1
ATOM 1554 C C . ASN A 1 187 ? -8.819 -4.000 -27.089 1.00 72.19 187 ASN A C 1
ATOM 1556 O O . ASN A 1 187 ? -8.014 -3.616 -27.927 1.00 72.19 187 ASN A O 1
ATOM 1560 N N . GLU A 1 188 ? -8.846 -3.481 -25.860 1.00 66.06 188 GLU A N 1
ATOM 1561 C CA . GLU A 1 188 ? -7.854 -2.497 -25.402 1.00 66.06 188 GLU A CA 1
ATOM 1562 C C . GLU A 1 188 ? -6.447 -3.099 -25.353 1.00 66.06 188 GLU A C 1
ATOM 1564 O O . GLU A 1 188 ? -5.486 -2.432 -25.723 1.00 66.06 188 GLU A O 1
ATOM 1569 N N . MET A 1 189 ? -6.316 -4.372 -24.974 1.00 63.94 189 MET A N 1
ATOM 1570 C CA . MET A 1 189 ? -5.049 -5.106 -25.014 1.00 63.94 189 MET A CA 1
ATOM 1571 C C . MET A 1 189 ? -4.538 -5.274 -26.448 1.00 63.94 189 MET A C 1
ATOM 1573 O O . MET A 1 189 ? -3.357 -5.043 -26.706 1.00 63.94 189 MET A O 1
ATOM 1577 N N . VAL A 1 190 ? -5.416 -5.613 -27.396 1.00 64.38 190 VAL A N 1
ATOM 1578 C CA . VAL A 1 190 ? -5.086 -5.667 -28.829 1.00 64.38 190 VAL A CA 1
ATOM 1579 C C . VAL A 1 190 ? -4.723 -4.278 -29.348 1.00 64.38 190 VAL A C 1
ATOM 1581 O O . VAL A 1 190 ? -3.712 -4.134 -30.022 1.00 64.38 190 VAL A O 1
ATOM 1584 N N . ASN A 1 191 ? -5.460 -3.234 -28.978 1.00 60.53 191 ASN A N 1
ATOM 1585 C CA . ASN A 1 191 ? -5.140 -1.862 -29.365 1.00 60.53 191 ASN A CA 1
ATOM 1586 C C . ASN A 1 191 ? -3.790 -1.419 -28.789 1.00 60.53 191 ASN A C 1
ATOM 1588 O O . ASN A 1 191 ? -2.997 -0.807 -29.498 1.00 60.53 191 ASN A O 1
ATOM 1592 N N . LEU A 1 192 ? -3.459 -1.788 -27.549 1.00 58.38 192 LEU A N 1
ATOM 1593 C CA . LEU A 1 192 ? -2.127 -1.565 -26.983 1.00 58.38 192 LEU A CA 1
ATOM 1594 C C . LEU A 1 192 ? -1.040 -2.273 -27.801 1.00 58.38 192 LEU A C 1
ATOM 1596 O O . LEU A 1 192 ? 0.018 -1.690 -28.022 1.00 58.38 192 LEU A O 1
ATOM 1600 N N . VAL A 1 193 ? -1.300 -3.487 -28.294 1.00 57.84 193 VAL A N 1
ATOM 1601 C CA . VAL A 1 193 ? -0.398 -4.204 -29.211 1.00 57.84 193 VAL A CA 1
ATOM 1602 C C . VAL A 1 193 ? -0.302 -3.504 -30.571 1.00 57.84 193 VAL A C 1
ATOM 1604 O O . VAL A 1 193 ? 0.788 -3.416 -31.123 1.00 57.84 193 VAL A O 1
ATOM 1607 N N . VAL A 1 194 ? -1.402 -2.980 -31.111 1.00 54.94 194 VAL A N 1
ATOM 1608 C CA . VAL A 1 194 ? -1.451 -2.332 -32.433 1.00 54.94 194 VAL A CA 1
ATOM 1609 C C . VAL A 1 194 ? -0.768 -0.960 -32.414 1.00 54.94 194 VAL A C 1
ATOM 1611 O O . VAL A 1 194 ? 0.097 -0.694 -33.245 1.00 54.94 194 VAL A O 1
ATOM 1614 N N . TYR A 1 195 ? -1.094 -0.103 -31.441 1.00 49.31 195 TYR A N 1
ATOM 1615 C CA . TYR A 1 195 ? -0.493 1.230 -31.282 1.00 49.31 195 TYR A CA 1
ATOM 1616 C C . TYR A 1 195 ? 0.929 1.173 -30.718 1.00 49.31 195 TYR A C 1
ATOM 1618 O O . TYR A 1 195 ? 1.745 2.069 -30.951 1.00 49.31 195 TYR A O 1
ATOM 1626 N N . HIS A 1 196 ? 1.257 0.102 -29.999 1.00 55.16 196 HIS A N 1
ATOM 1627 C CA . HIS A 1 196 ? 2.608 -0.181 -29.549 1.00 55.16 196 HIS A CA 1
ATOM 1628 C C . HIS A 1 196 ? 2.990 -1.633 -29.891 1.00 55.16 196 HIS A C 1
ATOM 1630 O O . HIS A 1 196 ? 3.027 -2.480 -28.997 1.00 55.16 196 HIS A O 1
ATOM 1636 N N . PRO A 1 197 ? 3.397 -1.916 -31.150 1.00 56.69 197 PRO A N 1
ATOM 1637 C CA . PRO A 1 197 ? 3.830 -3.253 -31.608 1.00 56.69 197 PRO A CA 1
ATOM 1638 C C . PRO A 1 197 ? 4.955 -3.845 -30.758 1.00 56.69 197 PRO A C 1
ATOM 1640 O O . PRO A 1 197 ? 5.115 -5.057 -30.623 1.00 56.69 197 PRO A O 1
ATOM 1643 N N . ILE A 1 198 ? 5.731 -2.942 -30.164 1.00 53.31 198 ILE A N 1
ATOM 1644 C CA . ILE A 1 198 ? 6.770 -3.199 -29.180 1.00 53.31 198 ILE A CA 1
ATOM 1645 C C . ILE A 1 198 ? 6.122 -3.810 -27.917 1.00 53.31 198 ILE A C 1
ATOM 1647 O O . ILE A 1 198 ? 6.475 -4.927 -27.553 1.00 53.31 198 ILE A O 1
ATOM 1651 N N . LEU A 1 199 ? 5.095 -3.179 -27.329 1.00 53.66 199 LEU A N 1
ATOM 1652 C CA . LEU A 1 199 ? 4.412 -3.637 -26.107 1.00 53.66 199 LEU A CA 1
ATOM 1653 C C . LEU A 1 199 ? 3.663 -4.966 -26.236 1.00 53.66 199 LEU A C 1
ATOM 1655 O O . LEU A 1 199 ? 3.609 -5.708 -25.259 1.00 53.66 199 LEU A O 1
ATOM 1659 N N . GLY A 1 200 ? 3.148 -5.314 -27.416 1.00 53.97 200 GLY A N 1
ATOM 1660 C CA . GLY A 1 200 ? 2.419 -6.574 -27.612 1.00 53.97 200 GLY A CA 1
ATOM 1661 C C . GLY A 1 200 ? 3.239 -7.854 -27.445 1.00 53.97 200 GLY A C 1
ATOM 1662 O O . GLY A 1 200 ? 2.683 -8.947 -27.412 1.00 53.97 200 GLY A O 1
ATOM 1663 N N . ARG A 1 201 ? 4.564 -7.730 -27.313 1.00 59.53 201 ARG A N 1
ATOM 1664 C CA . ARG A 1 201 ? 5.478 -8.839 -27.000 1.00 59.53 201 ARG A CA 1
ATOM 1665 C C . ARG A 1 201 ? 5.885 -8.874 -25.525 1.00 59.53 201 ARG A C 1
ATOM 1667 O O . ARG A 1 201 ? 6.738 -9.691 -25.159 1.00 59.53 201 ARG A O 1
ATOM 1674 N N . TYR A 1 202 ? 5.325 -7.997 -24.685 1.00 68.56 202 TYR A N 1
ATOM 1675 C CA . TYR A 1 202 ? 5.659 -7.916 -23.266 1.00 68.56 202 TYR A CA 1
ATOM 1676 C C . TYR A 1 202 ? 4.483 -8.229 -22.362 1.00 68.56 202 TYR A C 1
ATOM 1678 O O . TYR A 1 202 ? 3.367 -7.780 -22.586 1.00 68.56 202 TYR A O 1
ATOM 1686 N N . ILE A 1 203 ? 4.771 -8.955 -21.287 1.00 65.25 203 ILE A N 1
ATOM 1687 C CA . ILE A 1 203 ? 3.786 -9.284 -20.244 1.00 65.25 203 ILE A CA 1
ATOM 1688 C C . ILE A 1 203 ? 4.037 -8.537 -18.933 1.00 65.25 203 ILE A C 1
ATOM 1690 O O . ILE A 1 203 ? 3.322 -8.745 -17.958 1.00 65.25 203 ILE A O 1
ATOM 1694 N N . GLY A 1 204 ? 5.068 -7.688 -18.878 1.00 70.75 204 GLY A N 1
ATOM 1695 C CA . GLY A 1 204 ? 5.405 -6.955 -17.665 1.00 70.75 204 GLY A CA 1
ATOM 1696 C C . GLY A 1 204 ? 6.706 -6.163 -17.740 1.00 70.75 204 GLY A C 1
ATOM 1697 O O . GLY A 1 204 ? 7.457 -6.227 -18.718 1.00 70.75 204 GLY A O 1
ATOM 1698 N N . TYR A 1 205 ? 6.954 -5.420 -16.664 1.00 74.38 205 TYR A N 1
ATOM 1699 C CA . TYR A 1 205 ? 8.163 -4.640 -16.436 1.00 74.38 205 TYR A CA 1
ATOM 1700 C C . TYR A 1 205 ? 8.924 -5.188 -15.231 1.00 74.38 205 TYR A C 1
ATOM 1702 O O . TYR A 1 205 ? 8.329 -5.655 -14.260 1.00 74.38 205 TYR A O 1
ATOM 1710 N N . VAL A 1 206 ? 10.244 -5.111 -15.304 1.00 73.06 206 VAL A N 1
ATOM 1711 C CA . VAL A 1 206 ? 11.166 -5.514 -14.257 1.00 73.06 206 VAL A CA 1
ATOM 1712 C C . VAL A 1 206 ? 12.019 -4.314 -13.890 1.00 73.06 206 VAL A C 1
ATOM 1714 O O . VAL A 1 206 ? 12.824 -3.828 -14.688 1.00 73.06 206 VAL A O 1
ATOM 1717 N N . ASP A 1 207 ? 11.857 -3.867 -12.654 1.00 72.06 207 ASP A N 1
ATOM 1718 C CA . ASP A 1 207 ? 12.676 -2.810 -12.089 1.00 72.06 207 ASP A CA 1
ATOM 1719 C C . ASP A 1 207 ? 14.047 -3.345 -11.651 1.00 72.06 207 ASP A C 1
ATOM 1721 O O . ASP A 1 207 ? 14.168 -4.479 -11.205 1.00 72.06 207 ASP A O 1
ATOM 1725 N N . GLY A 1 208 ? 15.095 -2.531 -11.783 1.00 68.19 208 GLY A N 1
ATOM 1726 C CA . GLY A 1 208 ? 16.474 -2.844 -11.380 1.00 68.19 208 GLY A CA 1
ATOM 1727 C C . GLY A 1 208 ? 16.771 -2.659 -9.908 1.00 68.19 208 GLY A C 1
ATOM 1728 O O . GLY A 1 208 ? 17.934 -2.747 -9.501 1.00 68.19 208 GLY A O 1
ATOM 1729 N N . SER A 1 209 ? 15.741 -2.402 -9.115 1.00 68.69 209 SER A N 1
ATOM 1730 C CA . SER A 1 209 ? 15.898 -2.098 -7.709 1.00 68.69 209 SER A CA 1
ATOM 1731 C C . SER A 1 209 ? 16.453 -3.281 -6.924 1.00 68.69 209 SER A C 1
ATOM 1733 O O . SER A 1 209 ? 16.264 -4.462 -7.231 1.00 68.69 209 SER A O 1
ATOM 1735 N N . ARG A 1 210 ? 17.192 -2.942 -5.868 1.00 74.38 210 ARG A N 1
ATOM 1736 C CA . ARG A 1 210 ? 17.561 -3.910 -4.843 1.00 74.38 210 ARG A CA 1
ATOM 1737 C C . ARG A 1 210 ? 16.381 -4.070 -3.903 1.00 74.38 210 ARG A C 1
ATOM 1739 O O . ARG A 1 210 ? 15.908 -3.087 -3.340 1.00 74.38 210 ARG A O 1
ATOM 1746 N N . HIS A 1 211 ? 15.973 -5.309 -3.686 1.00 74.25 211 HIS A N 1
ATOM 1747 C CA . HIS A 1 211 ? 14.992 -5.646 -2.670 1.00 74.25 211 HIS A CA 1
ATOM 1748 C C . HIS A 1 211 ? 15.701 -6.220 -1.453 1.00 74.25 211 HIS A C 1
ATOM 1750 O O . HIS A 1 211 ? 16.578 -7.087 -1.567 1.00 74.25 211 HIS A O 1
ATOM 1756 N N . PHE A 1 212 ? 15.326 -5.729 -0.274 1.00 77.44 212 PHE A N 1
ATOM 1757 C CA . PHE A 1 212 ? 15.727 -6.358 0.974 1.00 77.44 212 PHE A CA 1
ATOM 1758 C C . PHE A 1 212 ? 15.133 -7.760 1.033 1.00 77.44 212 PHE A C 1
ATOM 1760 O O . PHE A 1 212 ? 13.985 -7.987 0.650 1.00 77.44 212 PHE A O 1
ATOM 1767 N N . ILE A 1 213 ? 15.923 -8.711 1.514 1.00 77.44 213 ILE A N 1
ATOM 1768 C CA . ILE A 1 213 ? 15.477 -10.089 1.689 1.00 77.44 213 ILE A CA 1
ATOM 1769 C C . ILE A 1 213 ? 15.702 -10.542 3.114 1.00 77.44 213 ILE A C 1
ATOM 1771 O O . ILE A 1 213 ? 16.653 -10.135 3.781 1.00 77.44 213 ILE A O 1
ATOM 1775 N N . GLN A 1 214 ? 14.876 -11.485 3.553 1.00 76.88 214 GLN A N 1
ATOM 1776 C CA . GLN A 1 214 ? 15.244 -12.267 4.715 1.00 76.88 214 GLN A CA 1
ATOM 1777 C C . GLN A 1 214 ? 16.433 -13.159 4.351 1.00 76.88 214 GLN A C 1
ATOM 1779 O O . GLN A 1 214 ? 16.379 -13.941 3.397 1.00 76.88 214 GLN A O 1
ATOM 1784 N N . ARG A 1 215 ? 17.524 -13.033 5.111 1.00 77.81 215 ARG A N 1
ATOM 1785 C CA . ARG A 1 215 ? 18.727 -13.834 4.892 1.00 77.81 215 ARG A CA 1
ATOM 1786 C C . ARG A 1 215 ? 18.386 -15.323 5.067 1.00 77.81 215 ARG A C 1
ATOM 1788 O O . ARG A 1 215 ? 17.876 -15.701 6.125 1.00 77.81 215 ARG A O 1
ATOM 1795 N N . PRO A 1 216 ? 18.643 -16.181 4.065 1.00 79.50 216 PRO A N 1
ATOM 1796 C CA . PRO A 1 216 ? 18.337 -17.601 4.177 1.00 79.50 216 PRO A CA 1
ATOM 1797 C C . PRO A 1 216 ? 19.259 -18.269 5.195 1.00 79.50 216 PRO A C 1
ATOM 1799 O O . PRO A 1 216 ? 20.410 -17.869 5.354 1.00 79.50 216 PRO A O 1
ATOM 1802 N N . ARG A 1 217 ? 18.777 -19.324 5.864 1.00 80.88 217 ARG A N 1
ATOM 1803 C CA . ARG A 1 217 ? 19.577 -20.055 6.865 1.00 80.88 217 ARG A CA 1
ATOM 1804 C C . ARG A 1 217 ? 20.804 -20.745 6.254 1.00 80.88 217 ARG A C 1
ATOM 1806 O O . ARG A 1 217 ? 21.855 -20.765 6.884 1.00 80.88 217 ARG A O 1
ATOM 1813 N N . LYS A 1 218 ? 20.681 -21.261 5.025 1.00 81.00 218 LYS A N 1
ATOM 1814 C CA . LYS A 1 218 ? 21.764 -21.892 4.248 1.00 81.00 218 LYS A CA 1
ATOM 1815 C C . LYS A 1 218 ? 22.427 -20.878 3.306 1.00 81.00 218 LYS A C 1
ATOM 1817 O O . LYS A 1 218 ? 21.761 -19.983 2.790 1.00 81.00 218 LYS A O 1
ATOM 1822 N N . ASN A 1 219 ? 23.726 -21.042 3.046 1.00 80.19 219 ASN A N 1
ATOM 1823 C CA . ASN A 1 219 ? 24.522 -20.200 2.136 1.00 80.19 219 ASN A CA 1
ATOM 1824 C C . ASN A 1 219 ? 24.513 -18.698 2.475 1.00 80.19 219 ASN A C 1
ATOM 1826 O O . ASN A 1 219 ? 24.588 -17.849 1.588 1.00 80.19 219 ASN A O 1
ATOM 1830 N N . GLN A 1 220 ? 24.463 -18.361 3.767 1.00 77.62 220 GLN A N 1
ATOM 1831 C CA . GLN A 1 220 ? 24.392 -16.988 4.280 1.00 77.62 220 GLN A CA 1
ATOM 1832 C C . GLN A 1 220 ? 25.455 -16.034 3.713 1.00 77.62 220 GLN A C 1
ATOM 1834 O O . GLN A 1 220 ? 25.175 -14.842 3.558 1.00 77.62 220 GLN A O 1
ATOM 1839 N N . ARG A 1 221 ? 26.659 -16.533 3.393 1.00 76.69 221 ARG A N 1
ATOM 1840 C CA . ARG A 1 221 ? 27.751 -15.746 2.787 1.00 76.69 221 ARG A CA 1
ATOM 1841 C C . ARG A 1 221 ? 27.354 -15.131 1.436 1.00 76.69 221 ARG A C 1
ATOM 1843 O O . ARG A 1 221 ? 27.707 -13.991 1.173 1.00 76.69 221 ARG A O 1
ATOM 1850 N N . LEU A 1 222 ? 26.525 -15.814 0.638 1.00 71.44 222 LEU A N 1
ATOM 1851 C CA . LEU A 1 222 ? 26.035 -15.317 -0.662 1.00 71.44 222 LEU A CA 1
ATOM 1852 C C . LEU A 1 222 ? 25.017 -14.166 -0.547 1.00 71.44 222 LEU A C 1
ATOM 1854 O O . LEU A 1 222 ? 24.620 -13.594 -1.563 1.00 71.44 222 LEU A O 1
ATOM 1858 N N . TYR A 1 223 ? 24.570 -13.863 0.674 1.00 72.44 223 TYR A N 1
ATOM 1859 C CA . TYR A 1 223 ? 23.526 -12.883 0.987 1.00 72.44 223 TYR A CA 1
ATOM 1860 C C . TYR A 1 223 ? 23.987 -11.875 2.041 1.00 72.44 223 TYR A C 1
ATOM 1862 O O . TYR A 1 223 ? 23.173 -11.347 2.797 1.00 72.44 223 TYR A O 1
ATOM 1870 N N . TYR A 1 224 ? 25.298 -11.639 2.122 1.00 67.44 224 TYR A N 1
ATOM 1871 C CA . TYR A 1 224 ? 25.899 -10.749 3.115 1.00 67.44 224 TYR A CA 1
ATOM 1872 C C . TYR A 1 224 ? 25.339 -9.319 3.049 1.00 67.44 224 TYR A C 1
ATOM 1874 O O . TYR A 1 224 ? 25.136 -8.692 4.079 1.00 67.44 224 TYR A O 1
ATOM 1882 N N . SER A 1 225 ? 24.990 -8.841 1.851 1.00 73.50 225 SER A N 1
ATOM 1883 C CA . SER A 1 225 ? 24.413 -7.511 1.620 1.00 73.50 225 SER A CA 1
ATOM 1884 C C . SER A 1 225 ? 22.986 -7.322 2.150 1.00 73.50 225 SER A C 1
ATOM 1886 O O . SER A 1 225 ? 22.455 -6.218 2.037 1.00 73.50 225 SER A O 1
ATOM 1888 N N . GLY A 1 226 ? 22.309 -8.384 2.615 1.00 75.06 226 GLY A N 1
ATOM 1889 C CA . GLY A 1 226 ? 20.904 -8.327 3.052 1.00 75.06 226 GLY A CA 1
ATOM 1890 C C . GLY A 1 226 ? 19.902 -7.933 1.953 1.00 75.06 226 GLY A C 1
ATOM 1891 O O . GLY A 1 226 ? 18.721 -7.732 2.224 1.00 75.06 226 GLY A O 1
ATOM 1892 N N . SER A 1 227 ? 20.364 -7.824 0.707 1.00 76.50 227 SER A N 1
ATOM 1893 C CA . SER A 1 227 ? 19.598 -7.341 -0.438 1.00 76.50 227 SER A CA 1
ATOM 1894 C C . SER A 1 227 ? 19.987 -8.090 -1.707 1.00 76.50 227 SER A C 1
ATOM 1896 O O . SER A 1 227 ? 21.130 -8.532 -1.868 1.00 76.50 227 SER A O 1
ATOM 1898 N N . VAL A 1 228 ? 19.025 -8.257 -2.610 1.00 75.25 228 VAL A N 1
ATOM 1899 C CA . VAL A 1 228 ? 19.196 -8.952 -3.887 1.00 75.25 228 VAL A CA 1
ATOM 1900 C C . VAL A 1 228 ? 18.540 -8.125 -4.987 1.00 75.25 228 VAL A C 1
ATOM 1902 O O . VAL A 1 228 ? 17.468 -7.567 -4.794 1.00 75.25 228 VAL A O 1
ATOM 1905 N N . TYR A 1 229 ? 19.197 -8.045 -6.142 1.00 74.75 229 TYR A N 1
ATOM 1906 C CA . TYR A 1 229 ? 18.618 -7.445 -7.342 1.00 74.75 229 TYR A CA 1
ATOM 1907 C C . TYR A 1 229 ? 17.453 -8.284 -7.864 1.00 74.75 229 TYR A C 1
ATOM 1909 O O . TYR A 1 229 ? 17.575 -9.513 -7.945 1.00 74.75 229 TYR A O 1
ATOM 1917 N N . ASP A 1 230 ? 16.399 -7.632 -8.343 1.00 71.00 230 ASP A N 1
ATOM 1918 C CA . ASP A 1 230 ? 15.260 -8.312 -8.971 1.00 71.00 230 ASP A CA 1
ATOM 1919 C C . ASP A 1 230 ? 15.695 -9.216 -10.121 1.00 71.00 230 ASP A C 1
ATOM 1921 O O . ASP A 1 230 ? 15.254 -10.356 -10.218 1.00 71.00 230 ASP A O 1
ATOM 1925 N N . SER A 1 231 ? 16.696 -8.799 -10.902 1.00 67.69 231 SER A N 1
ATOM 1926 C CA . SER A 1 231 ? 17.303 -9.616 -11.967 1.00 67.69 231 SER A CA 1
ATOM 1927 C C . SER A 1 231 ? 17.752 -10.999 -11.510 1.00 67.69 231 SER A C 1
ATOM 1929 O O . SER A 1 231 ? 17.688 -11.972 -12.265 1.00 67.69 231 SER A O 1
ATOM 1931 N N . LYS A 1 232 ? 18.239 -11.093 -10.273 1.00 73.00 232 LYS A N 1
ATOM 1932 C CA . LYS A 1 232 ? 18.731 -12.329 -9.676 1.00 73.00 232 LYS A CA 1
ATOM 1933 C C . LYS A 1 232 ? 17.579 -13.123 -9.073 1.00 73.00 232 LYS A C 1
ATOM 1935 O O . LYS A 1 232 ? 17.605 -14.349 -9.156 1.00 73.00 232 LYS A O 1
ATOM 1940 N N . MET A 1 233 ? 16.571 -12.457 -8.504 1.00 74.56 233 MET A N 1
ATOM 1941 C CA . MET A 1 233 ? 15.356 -13.126 -8.031 1.00 74.56 233 MET A CA 1
ATOM 1942 C C . MET A 1 233 ? 14.557 -13.736 -9.180 1.00 74.56 233 MET A C 1
ATOM 1944 O O . MET A 1 233 ? 14.221 -14.912 -9.115 1.00 74.56 233 MET A O 1
ATOM 1948 N N . LEU A 1 234 ? 14.327 -12.984 -10.254 1.00 71.50 234 LEU A N 1
ATOM 1949 C CA . LEU A 1 234 ? 13.558 -13.422 -11.419 1.00 71.50 234 LEU A CA 1
ATOM 1950 C C . LEU A 1 234 ? 14.238 -14.587 -12.140 1.00 71.50 234 LEU A C 1
ATOM 1952 O O . LEU A 1 234 ? 13.582 -15.570 -12.482 1.00 71.50 234 LEU A O 1
ATOM 1956 N N . ARG A 1 235 ? 15.570 -14.530 -12.292 1.00 70.38 235 ARG A N 1
ATOM 1957 C CA . ARG A 1 235 ? 16.354 -15.658 -12.819 1.00 70.38 235 ARG A CA 1
ATOM 1958 C C . ARG A 1 235 ? 16.182 -16.918 -11.974 1.00 70.38 235 ARG A C 1
ATOM 1960 O O . ARG A 1 235 ? 15.995 -17.996 -12.522 1.00 70.38 235 ARG A O 1
ATOM 1967 N N . ARG A 1 236 ? 16.194 -16.788 -10.644 1.00 72.06 236 ARG A N 1
ATOM 1968 C CA . ARG A 1 236 ? 15.975 -17.917 -9.720 1.00 72.06 236 ARG A CA 1
ATOM 1969 C C . ARG A 1 236 ? 14.537 -18.415 -9.701 1.00 72.06 236 ARG A C 1
ATOM 1971 O O . ARG A 1 236 ? 14.324 -19.597 -9.475 1.00 72.06 236 ARG A O 1
ATOM 1978 N N . ALA A 1 237 ? 13.575 -17.528 -9.927 1.00 68.25 237 ALA A N 1
ATOM 1979 C CA . ALA A 1 237 ? 12.163 -17.870 -10.035 1.00 68.25 237 ALA A CA 1
ATOM 1980 C C . ALA A 1 237 ? 11.828 -18.605 -11.346 1.00 68.25 237 ALA A C 1
ATOM 1982 O O . ALA A 1 237 ? 10.687 -19.011 -11.527 1.00 68.25 237 ALA A O 1
ATOM 1983 N N . GLY A 1 238 ? 12.798 -18.782 -12.253 1.00 64.44 238 GLY A N 1
ATOM 1984 C CA . GLY A 1 238 ? 12.594 -19.511 -13.504 1.00 64.44 238 GLY A CA 1
ATOM 1985 C C . GLY A 1 238 ? 11.917 -18.688 -14.598 1.00 64.44 238 GLY A C 1
ATOM 1986 O O . GLY A 1 238 ? 11.465 -19.251 -15.586 1.00 64.44 238 GLY A O 1
ATOM 1987 N N . ILE A 1 239 ? 11.896 -17.356 -14.485 1.00 60.41 239 ILE A N 1
ATOM 1988 C CA . ILE A 1 239 ? 11.341 -16.464 -15.523 1.00 60.41 239 ILE A CA 1
ATOM 1989 C C . ILE A 1 239 ? 12.213 -16.458 -16.799 1.00 60.41 239 ILE A C 1
ATOM 1991 O O . ILE A 1 239 ? 11.844 -15.892 -17.816 1.00 60.41 239 ILE A O 1
ATOM 1995 N N . GLY A 1 240 ? 13.342 -17.174 -16.818 1.00 54.69 240 GLY A N 1
ATOM 1996 C CA . GLY A 1 240 ? 14.009 -17.542 -18.074 1.00 54.69 240 GLY A CA 1
ATOM 1997 C C . GLY A 1 240 ? 13.161 -18.445 -18.990 1.00 54.69 240 GLY A C 1
ATOM 1998 O O . GLY A 1 240 ? 13.462 -18.529 -20.175 1.00 54.69 240 GLY A O 1
ATOM 1999 N N . ASN A 1 241 ? 12.093 -19.062 -18.463 1.00 60.00 241 ASN A N 1
ATOM 2000 C CA . ASN A 1 241 ? 11.161 -19.939 -19.181 1.00 60.00 241 ASN A CA 1
ATOM 2001 C C . ASN A 1 241 ? 9.848 -19.222 -19.540 1.00 60.00 241 ASN A C 1
ATOM 2003 O O . ASN A 1 241 ? 8.766 -19.804 -19.451 1.00 60.00 241 ASN A O 1
ATOM 2007 N N . LEU A 1 242 ? 9.906 -17.936 -19.889 1.00 63.03 242 LEU A N 1
ATOM 2008 C CA . LEU A 1 242 ? 8.750 -17.287 -20.505 1.00 63.03 242 LEU A CA 1
ATOM 2009 C C . LEU A 1 242 ? 8.416 -17.982 -21.837 1.00 63.03 242 LEU A C 1
ATOM 2011 O O . LEU A 1 242 ? 9.339 -18.456 -22.507 1.00 63.03 242 LEU A O 1
ATOM 2015 N N . PRO A 1 243 ? 7.133 -18.037 -22.253 1.00 63.47 243 PRO A N 1
ATOM 2016 C CA . PRO A 1 243 ? 6.779 -18.568 -23.567 1.00 63.47 243 PRO A CA 1
ATOM 2017 C C . PRO A 1 243 ? 7.620 -17.891 -24.660 1.00 63.47 243 PRO A C 1
ATOM 2019 O O . PRO A 1 243 ? 7.937 -16.708 -24.532 1.00 63.47 243 PRO A O 1
ATOM 2022 N N . ILE A 1 244 ? 7.966 -18.623 -25.724 1.00 57.38 244 ILE A N 1
ATOM 2023 C CA . ILE A 1 244 ? 9.029 -18.306 -26.709 1.00 57.38 244 ILE A CA 1
ATOM 2024 C C . ILE A 1 244 ? 8.942 -16.885 -27.320 1.00 57.38 244 ILE A C 1
ATOM 2026 O O . ILE A 1 244 ? 9.947 -16.327 -27.761 1.00 57.38 244 ILE A O 1
ATOM 2030 N N . HIS A 1 245 ? 7.773 -16.242 -27.287 1.00 62.38 245 HIS A N 1
ATOM 2031 C CA . HIS A 1 245 ? 7.539 -14.900 -27.838 1.00 62.38 245 HIS A CA 1
ATOM 2032 C C . HIS A 1 245 ? 7.312 -13.805 -26.792 1.00 62.38 245 HIS A C 1
ATOM 2034 O O . HIS A 1 245 ? 6.990 -12.670 -27.143 1.00 62.38 245 HIS A O 1
ATOM 2040 N N . THR A 1 246 ? 7.516 -14.122 -25.519 1.00 64.00 246 THR A N 1
ATOM 2041 C CA . THR A 1 246 ? 7.203 -13.237 -24.401 1.00 64.00 246 THR A CA 1
ATOM 2042 C C . THR A 1 246 ? 8.470 -12.680 -23.792 1.00 64.00 246 THR A C 1
ATOM 2044 O O . THR A 1 246 ? 9.417 -13.410 -23.494 1.00 64.00 246 THR A O 1
ATOM 2047 N N . ARG A 1 247 ? 8.494 -11.367 -23.589 1.00 72.06 247 ARG A N 1
ATOM 2048 C CA . ARG A 1 247 ? 9.605 -10.687 -22.927 1.00 72.06 247 ARG A CA 1
ATOM 2049 C C . ARG A 1 247 ? 9.099 -9.813 -21.783 1.00 72.06 247 ARG A C 1
ATOM 2051 O O . ARG A 1 247 ? 7.924 -9.473 -21.697 1.00 72.06 247 ARG A O 1
ATOM 2058 N N . LEU A 1 248 ? 10.003 -9.443 -20.897 1.00 75.56 248 LEU A N 1
ATOM 2059 C CA . LEU A 1 248 ? 9.804 -8.430 -19.877 1.00 75.56 248 LEU A CA 1
ATOM 2060 C C . LEU A 1 248 ? 10.664 -7.227 -20.241 1.00 75.56 248 LEU A C 1
ATOM 2062 O O . LEU A 1 248 ? 11.834 -7.376 -20.607 1.00 75.56 248 LEU A O 1
ATOM 2066 N N . LEU A 1 249 ? 10.088 -6.035 -20.147 1.00 76.81 249 LEU A N 1
ATOM 2067 C CA . LEU A 1 249 ? 10.862 -4.804 -20.243 1.00 76.81 249 LEU A CA 1
ATOM 2068 C C . LEU A 1 249 ? 11.724 -4.678 -18.991 1.00 76.81 249 LEU A C 1
ATOM 2070 O O . LEU A 1 249 ? 11.217 -4.834 -17.885 1.00 76.81 249 LEU A O 1
ATOM 2074 N N . ALA A 1 250 ? 13.015 -4.420 -19.159 1.00 74.44 250 ALA A N 1
ATOM 2075 C CA . ALA A 1 250 ? 13.953 -4.351 -18.050 1.00 74.44 250 ALA A CA 1
ATOM 2076 C C . ALA A 1 250 ? 14.880 -3.145 -18.176 1.00 74.44 250 ALA A C 1
ATOM 2078 O O . ALA A 1 250 ? 15.145 -2.631 -19.269 1.00 74.44 250 ALA A O 1
ATOM 2079 N N . ASP A 1 251 ? 15.410 -2.708 -17.037 1.00 70.12 251 ASP A N 1
ATOM 2080 C CA . ASP A 1 251 ? 16.395 -1.637 -17.014 1.00 70.12 251 ASP A CA 1
ATOM 2081 C C . ASP A 1 251 ? 17.689 -2.036 -17.759 1.00 70.12 251 ASP A C 1
ATOM 2083 O O . ASP A 1 251 ? 18.070 -3.204 -17.873 1.00 70.12 251 ASP A O 1
ATOM 2087 N N . LYS A 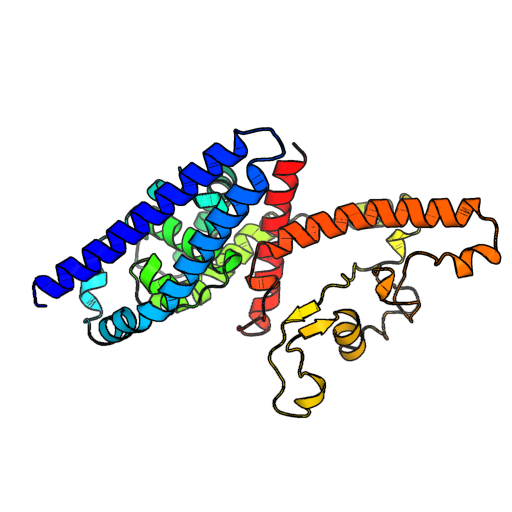1 252 ? 18.421 -1.038 -18.252 1.00 68.31 252 LYS A N 1
ATOM 2088 C CA . LYS A 1 252 ? 19.674 -1.195 -19.004 1.00 68.31 252 LYS A CA 1
ATOM 2089 C C . LYS A 1 252 ? 20.734 -2.006 -18.245 1.00 68.31 252 LYS A C 1
ATOM 2091 O O . LYS A 1 252 ? 21.583 -2.659 -18.868 1.00 68.31 252 LYS A O 1
ATOM 2096 N N . GLY A 1 253 ? 20.681 -1.973 -16.912 1.00 65.06 253 GLY A N 1
ATOM 2097 C CA . GLY A 1 253 ? 21.579 -2.706 -16.020 1.00 65.06 253 GLY A CA 1
ATOM 2098 C C . GLY A 1 253 ? 21.436 -4.232 -16.066 1.00 65.06 253 GLY A C 1
ATOM 2099 O O . GLY A 1 253 ? 22.357 -4.930 -15.646 1.00 65.06 253 GLY A O 1
ATOM 2100 N N . PHE A 1 254 ? 20.339 -4.774 -16.607 1.00 66.50 254 PHE A N 1
ATOM 2101 C CA . PHE A 1 254 ? 20.089 -6.223 -16.618 1.00 66.50 254 PHE A CA 1
ATOM 2102 C C . PHE A 1 254 ? 20.927 -6.990 -17.647 1.00 66.50 254 PHE A C 1
ATOM 2104 O O . PHE A 1 254 ? 21.190 -8.178 -17.450 1.00 66.50 254 PHE A O 1
ATOM 2111 N N . GLY A 1 255 ? 21.385 -6.306 -18.701 1.00 63.06 255 GLY A N 1
ATOM 2112 C CA . GLY A 1 255 ? 22.010 -6.937 -19.865 1.00 63.06 255 GLY A CA 1
ATOM 2113 C C . GLY A 1 255 ? 21.001 -7.674 -20.754 1.00 63.06 255 GLY A C 1
ATOM 2114 O O . GLY A 1 255 ? 19.837 -7.838 -20.396 1.00 63.06 255 GLY A O 1
ATOM 2115 N N . ASN A 1 256 ? 21.459 -8.126 -21.922 1.00 58.50 256 ASN A N 1
ATOM 2116 C CA . ASN A 1 256 ? 20.637 -8.903 -22.847 1.00 58.50 256 ASN A CA 1
ATOM 2117 C C . ASN A 1 256 ? 20.554 -10.354 -22.339 1.00 58.50 256 ASN A C 1
ATOM 2119 O O . ASN A 1 256 ? 21.569 -11.046 -22.282 1.00 58.50 256 ASN A O 1
ATOM 2123 N N . GLY A 1 257 ? 19.363 -10.809 -21.943 1.00 61.44 257 GLY A N 1
ATOM 2124 C CA . GLY A 1 257 ? 19.106 -12.185 -21.506 1.00 61.44 257 GLY A CA 1
ATOM 2125 C C . GLY A 1 257 ? 17.808 -12.726 -22.103 1.00 61.44 257 GLY A C 1
ATOM 2126 O O . GLY A 1 257 ? 16.941 -11.946 -22.500 1.00 61.44 257 GLY A O 1
ATOM 2127 N N . ASN A 1 258 ? 17.660 -14.054 -22.168 1.00 60.53 258 ASN A N 1
ATOM 2128 C CA . ASN A 1 258 ? 16.428 -14.680 -22.659 1.00 60.53 258 ASN A CA 1
ATOM 2129 C C . ASN A 1 258 ? 15.225 -14.183 -21.845 1.00 60.53 258 ASN A C 1
ATOM 2131 O O . ASN A 1 258 ? 15.223 -14.258 -20.617 1.00 60.53 258 ASN A O 1
ATOM 2135 N N . GLY A 1 259 ? 14.232 -13.627 -22.540 1.00 65.88 259 GLY A N 1
ATOM 2136 C CA . GLY A 1 259 ? 13.025 -13.078 -21.924 1.00 65.88 259 GLY A CA 1
ATOM 2137 C C . GLY A 1 259 ? 13.147 -11.654 -21.365 1.00 65.88 259 GLY A C 1
ATOM 2138 O O . GLY A 1 259 ? 12.147 -11.153 -20.870 1.00 65.88 259 GLY A O 1
ATOM 2139 N N . LEU A 1 260 ? 14.296 -10.967 -21.463 1.00 73.62 260 LEU A N 1
ATOM 2140 C CA . LEU A 1 260 ? 14.444 -9.558 -21.056 1.00 73.62 260 LEU A CA 1
ATOM 2141 C C . LEU A 1 260 ? 14.745 -8.664 -22.260 1.00 73.62 260 LEU A C 1
ATOM 2143 O O . LEU A 1 260 ? 15.560 -8.999 -23.121 1.00 73.62 260 LEU A O 1
ATOM 2147 N N . LEU A 1 261 ? 14.097 -7.506 -22.314 1.00 72.69 261 LEU A N 1
ATOM 2148 C CA . LEU A 1 261 ? 14.376 -6.472 -23.298 1.00 72.69 261 LEU A CA 1
ATOM 2149 C C . LEU A 1 261 ? 14.922 -5.232 -22.598 1.00 72.69 261 LEU A C 1
ATOM 2151 O O . LEU A 1 261 ? 14.229 -4.611 -21.795 1.00 72.69 261 LEU A O 1
ATOM 2155 N N . THR A 1 262 ? 16.148 -4.859 -22.948 1.00 74.62 262 THR A N 1
ATOM 2156 C CA . THR A 1 262 ? 16.828 -3.680 -22.409 1.00 74.62 262 THR A CA 1
ATOM 2157 C C . THR A 1 262 ? 17.106 -2.650 -23.506 1.00 74.62 262 THR A C 1
ATOM 2159 O O . THR A 1 262 ? 17.206 -3.031 -24.676 1.00 74.62 262 THR A O 1
ATOM 2162 N N . PRO A 1 263 ? 17.274 -1.356 -23.164 1.00 74.00 263 PRO A N 1
ATOM 2163 C CA . PRO A 1 263 ? 17.722 -0.344 -24.118 1.00 74.00 263 PRO A CA 1
ATOM 2164 C C . PRO A 1 263 ? 18.991 -0.776 -24.863 1.00 74.00 263 PRO A C 1
ATOM 2166 O O . PRO A 1 263 ? 19.934 -1.283 -24.246 1.00 74.00 263 PRO A O 1
ATOM 2169 N N . VAL A 1 264 ? 19.047 -0.507 -26.171 1.00 74.12 264 VAL A N 1
ATOM 2170 C CA . VAL A 1 264 ? 20.218 -0.833 -26.998 1.00 74.12 264 VAL A CA 1
ATOM 2171 C C . VAL A 1 264 ? 21.413 -0.013 -26.516 1.00 74.12 264 VAL A C 1
ATOM 2173 O O . VAL A 1 264 ? 21.334 1.218 -26.400 1.00 74.12 264 VAL A O 1
ATOM 2176 N N . ARG A 1 265 ? 22.527 -0.688 -26.214 1.00 72.38 265 ARG A N 1
ATOM 2177 C CA . ARG A 1 265 ? 23.737 -0.039 -25.686 1.00 72.38 265 ARG A CA 1
ATOM 2178 C C . ARG A 1 265 ? 24.470 0.727 -26.782 1.00 72.38 265 ARG A C 1
ATOM 2180 O O . ARG A 1 265 ? 24.411 0.363 -27.950 1.00 72.38 265 ARG A O 1
ATOM 2187 N N . ARG A 1 266 ? 25.236 1.755 -26.393 1.00 68.56 266 ARG A N 1
ATOM 2188 C CA . ARG A 1 266 ? 25.987 2.606 -27.336 1.00 68.56 266 ARG A CA 1
ATOM 2189 C C . ARG A 1 266 ? 26.903 1.789 -28.251 1.00 68.56 266 ARG A C 1
ATOM 2191 O O . ARG A 1 266 ? 26.920 2.010 -29.450 1.00 68.56 266 ARG A O 1
ATOM 2198 N N . ASN A 1 267 ? 27.562 0.776 -27.699 1.00 66.81 267 ASN A N 1
ATOM 2199 C CA . ASN A 1 267 ? 28.494 -0.090 -28.426 1.00 66.81 267 ASN A CA 1
ATOM 2200 C C . ASN A 1 267 ? 27.778 -1.008 -29.442 1.00 66.81 267 ASN A C 1
ATOM 2202 O O . ASN A 1 267 ? 28.383 -1.461 -30.407 1.00 66.81 267 ASN A O 1
ATOM 2206 N N . GLU A 1 268 ? 26.477 -1.250 -29.256 1.00 64.19 268 GLU A N 1
ATOM 2207 C CA . GLU A 1 268 ? 25.613 -2.027 -30.157 1.00 64.19 268 GLU A CA 1
ATOM 2208 C C . GLU A 1 268 ? 24.911 -1.140 -31.206 1.00 64.19 268 GLU A C 1
ATOM 2210 O O . GLU A 1 268 ? 24.260 -1.653 -32.124 1.00 64.19 268 GLU A O 1
ATOM 2215 N N . LEU A 1 269 ? 25.029 0.193 -31.095 1.00 61.12 269 LEU A N 1
ATOM 2216 C CA . LEU A 1 269 ? 24.534 1.145 -32.098 1.00 61.12 269 LEU A CA 1
ATOM 2217 C C . LEU A 1 269 ? 25.392 1.125 -33.369 1.00 61.12 269 LEU A C 1
ATOM 2219 O O . LEU A 1 269 ? 24.863 1.387 -34.440 1.00 61.12 269 LEU A O 1
ATOM 2223 N N . ASN A 1 270 ? 26.666 0.733 -33.273 1.00 57.47 270 ASN A N 1
ATOM 2224 C CA . ASN A 1 270 ? 27.635 0.803 -34.375 1.00 57.47 270 ASN A CA 1
ATOM 2225 C C . ASN A 1 270 ? 27.410 -0.220 -35.507 1.00 57.47 270 ASN A C 1
ATOM 2227 O O . ASN A 1 270 ? 28.145 -0.206 -36.483 1.00 57.47 270 ASN A O 1
ATOM 2231 N N . ARG A 1 271 ? 26.429 -1.129 -35.388 1.00 54.06 271 ARG A N 1
ATOM 2232 C CA . ARG A 1 271 ? 26.210 -2.233 -36.348 1.00 54.06 271 ARG A CA 1
ATOM 2233 C C . ARG A 1 271 ? 24.966 -2.085 -37.240 1.00 54.06 271 ARG A C 1
ATOM 2235 O O . ARG A 1 271 ? 24.687 -2.991 -38.008 1.00 54.06 271 ARG A O 1
ATOM 2242 N N . PHE A 1 272 ? 24.183 -1.007 -37.106 1.00 53.47 272 PHE A N 1
ATOM 2243 C CA . PHE A 1 272 ? 22.898 -0.816 -37.810 1.00 53.47 272 PHE A CA 1
ATOM 2244 C C . PHE A 1 272 ? 22.557 0.680 -37.976 1.00 53.47 272 PHE A C 1
ATOM 2246 O O . PHE A 1 272 ? 23.156 1.501 -37.280 1.00 53.47 272 PHE A O 1
ATOM 2253 N N . PRO A 1 273 ? 21.563 1.054 -38.812 1.00 60.34 273 PRO A N 1
ATOM 2254 C CA . PRO A 1 273 ? 21.156 2.448 -38.991 1.00 60.34 273 PRO A CA 1
ATOM 2255 C C . PRO A 1 273 ? 20.775 3.125 -37.666 1.00 60.34 273 PRO A C 1
ATOM 2257 O O . PRO A 1 273 ? 19.930 2.645 -36.903 1.00 60.34 273 PRO A O 1
ATOM 2260 N N . LEU A 1 274 ? 21.406 4.270 -37.399 1.00 60.81 274 LEU A N 1
ATOM 2261 C CA . LEU A 1 274 ? 21.359 4.973 -36.114 1.00 60.81 274 LEU A CA 1
ATOM 2262 C C . LEU A 1 274 ? 19.957 5.517 -35.766 1.00 60.81 274 LEU A C 1
ATOM 2264 O O . LEU A 1 274 ? 19.619 5.650 -34.590 1.00 60.81 274 LEU A O 1
ATOM 2268 N N . SER A 1 275 ? 19.139 5.822 -36.777 1.00 61.22 275 SER A N 1
ATOM 2269 C CA . SER A 1 275 ? 17.819 6.459 -36.651 1.00 61.22 275 SER A CA 1
ATOM 2270 C C . SER A 1 275 ? 16.770 5.546 -36.006 1.00 61.22 275 SER A C 1
ATOM 2272 O O . SER A 1 275 ? 16.129 5.931 -35.029 1.00 61.22 275 SER A O 1
ATOM 2274 N N . SER A 1 276 ? 16.654 4.300 -36.472 1.00 63.94 276 SER A N 1
ATOM 2275 C CA . SER A 1 276 ? 15.642 3.346 -35.984 1.00 63.94 276 SER A CA 1
ATOM 2276 C C . SER A 1 276 ? 15.890 2.907 -34.534 1.00 63.94 276 SER A C 1
ATOM 2278 O O . SER A 1 276 ? 14.956 2.776 -33.744 1.00 63.94 276 SER A O 1
ATOM 2280 N N . LYS A 1 277 ? 17.159 2.740 -34.134 1.00 64.81 277 LYS A N 1
ATOM 2281 C CA . LYS A 1 277 ? 17.528 2.361 -32.757 1.00 64.81 277 LYS A CA 1
ATOM 2282 C C . LYS A 1 277 ? 17.398 3.513 -31.760 1.00 64.81 277 LYS A C 1
ATOM 2284 O O . LYS A 1 277 ? 17.038 3.280 -30.607 1.00 64.81 277 LYS A O 1
ATOM 2289 N N . LYS A 1 278 ? 17.672 4.751 -32.190 1.00 69.06 278 LYS A N 1
ATOM 2290 C CA . LYS A 1 278 ? 17.430 5.949 -31.371 1.00 69.06 278 LYS A CA 1
ATOM 2291 C C . LYS A 1 278 ? 15.938 6.141 -31.107 1.00 69.06 278 LYS A C 1
ATOM 2293 O O . LYS A 1 278 ? 15.575 6.336 -29.952 1.00 69.06 278 LYS A O 1
ATOM 2298 N N . LEU A 1 279 ? 15.092 5.999 -32.132 1.00 70.81 279 LEU A N 1
ATOM 2299 C CA . LEU A 1 279 ? 13.632 6.029 -31.978 1.00 70.81 279 LEU A CA 1
ATOM 2300 C C . LEU A 1 279 ? 13.143 4.927 -31.034 1.00 70.81 279 LEU A C 1
ATOM 2302 O O . LEU A 1 279 ? 12.391 5.208 -30.105 1.00 70.81 279 LEU A O 1
ATOM 2306 N N . PHE A 1 280 ? 13.635 3.695 -31.194 1.00 72.75 280 PHE A N 1
ATOM 2307 C CA . PHE A 1 280 ? 13.318 2.596 -30.281 1.00 72.75 280 PHE A CA 1
ATOM 2308 C C . PHE A 1 280 ? 13.677 2.919 -28.820 1.00 72.75 280 PHE A C 1
ATOM 2310 O O . PHE A 1 280 ? 12.834 2.785 -27.935 1.00 72.75 280 PHE A O 1
ATOM 2317 N N . ASN A 1 281 ? 14.904 3.386 -28.560 1.00 76.62 281 ASN A N 1
ATOM 2318 C CA . ASN A 1 281 ? 15.333 3.759 -27.211 1.00 76.62 281 ASN A CA 1
ATOM 2319 C C . ASN A 1 281 ? 14.529 4.943 -26.653 1.00 76.62 281 ASN A C 1
ATOM 2321 O O . ASN A 1 281 ? 14.240 4.952 -25.461 1.00 76.62 281 ASN A O 1
ATOM 2325 N N . TYR A 1 282 ? 14.155 5.914 -27.490 1.00 77.44 282 TYR A N 1
ATOM 2326 C CA . TYR A 1 282 ? 13.311 7.044 -27.099 1.00 77.44 282 TYR A CA 1
ATOM 2327 C C . TYR A 1 282 ? 11.921 6.577 -26.647 1.00 77.44 282 TYR A C 1
ATOM 2329 O O . TYR A 1 282 ? 11.510 6.867 -25.523 1.00 77.44 282 TYR A O 1
ATOM 2337 N N . PHE A 1 283 ? 11.235 5.768 -27.463 1.00 72.81 283 PHE A N 1
ATOM 2338 C CA . PHE A 1 283 ? 9.932 5.204 -27.098 1.00 72.81 283 PHE A CA 1
ATOM 2339 C C . PHE A 1 283 ? 10.013 4.350 -25.832 1.00 72.81 283 PHE A C 1
ATOM 2341 O O . PHE A 1 283 ? 9.171 4.476 -24.941 1.00 72.81 283 PHE A O 1
ATOM 2348 N N . LEU A 1 284 ? 11.045 3.510 -25.730 1.00 73.50 284 LEU A N 1
ATOM 2349 C CA . LEU A 1 284 ? 11.247 2.653 -24.571 1.00 73.50 284 LEU A CA 1
ATOM 2350 C C . LEU A 1 284 ? 11.528 3.475 -23.307 1.00 73.50 284 LEU A C 1
ATOM 2352 O O . LEU A 1 284 ? 10.955 3.177 -22.265 1.00 73.50 284 LEU A O 1
ATOM 2356 N N . SER A 1 285 ? 12.334 4.537 -23.399 1.00 75.94 285 SER A N 1
ATOM 2357 C CA . SER A 1 285 ? 12.624 5.439 -22.279 1.00 75.94 285 SER A CA 1
ATOM 2358 C C . SER A 1 285 ? 11.377 6.182 -21.801 1.00 75.94 285 SER A C 1
ATOM 2360 O O . SER A 1 285 ? 11.116 6.209 -20.602 1.00 75.94 285 SER A O 1
ATOM 2362 N N . ASN A 1 286 ? 10.564 6.721 -22.715 1.00 74.06 286 ASN A N 1
ATOM 2363 C CA . ASN A 1 286 ? 9.331 7.426 -22.348 1.00 74.06 286 ASN A CA 1
ATOM 2364 C C . ASN A 1 286 ? 8.344 6.509 -21.616 1.00 74.06 286 ASN A C 1
ATOM 2366 O O . ASN A 1 286 ? 7.770 6.889 -20.597 1.00 74.06 286 ASN A O 1
ATOM 2370 N N . LYS A 1 287 ? 8.171 5.271 -22.096 1.00 73.62 287 LYS A N 1
ATOM 2371 C CA . LYS A 1 287 ? 7.320 4.286 -21.411 1.00 73.62 287 LYS A CA 1
ATOM 2372 C C . LYS A 1 287 ? 7.912 3.847 -20.075 1.00 73.62 287 LYS A C 1
ATOM 2374 O O . LYS A 1 287 ? 7.167 3.638 -19.123 1.00 73.62 287 LYS A O 1
ATOM 2379 N N . ARG A 1 288 ? 9.239 3.748 -19.985 1.00 74.38 288 ARG A N 1
ATOM 2380 C CA . ARG A 1 288 ? 9.938 3.404 -18.747 1.00 74.38 288 ARG A CA 1
ATOM 2381 C C . ARG A 1 288 ? 9.701 4.430 -17.652 1.00 74.38 288 ARG A C 1
ATOM 2383 O O . ARG A 1 288 ? 9.371 4.033 -16.546 1.00 74.38 288 ARG A O 1
ATOM 2390 N N . ILE A 1 289 ? 9.806 5.718 -17.978 1.00 75.81 289 ILE A N 1
ATOM 2391 C CA . ILE A 1 289 ? 9.567 6.820 -17.038 1.00 75.81 289 ILE A CA 1
ATOM 2392 C C . ILE A 1 289 ? 8.168 6.696 -16.425 1.00 75.81 289 ILE A C 1
ATOM 2394 O O . ILE A 1 289 ? 8.025 6.716 -15.207 1.00 75.81 289 ILE A O 1
ATOM 2398 N N . PHE A 1 290 ? 7.143 6.467 -17.252 1.00 75.94 290 PHE A N 1
ATOM 2399 C CA . PHE A 1 290 ? 5.779 6.252 -16.764 1.00 75.94 290 PHE A CA 1
ATOM 2400 C C . PHE A 1 290 ? 5.681 5.061 -15.795 1.00 75.94 290 PHE A C 1
ATOM 2402 O O . PHE A 1 290 ? 5.099 5.175 -14.716 1.00 75.94 290 PHE A O 1
ATOM 2409 N N . VAL A 1 291 ? 6.282 3.922 -16.151 1.00 75.56 291 VAL A N 1
ATOM 2410 C CA . VAL A 1 291 ? 6.265 2.725 -15.297 1.00 75.56 291 VAL A CA 1
ATOM 2411 C C . VAL A 1 291 ? 7.060 2.938 -14.005 1.00 75.56 291 VAL A C 1
ATOM 2413 O O . VAL A 1 291 ? 6.610 2.519 -12.944 1.00 75.56 291 VAL A O 1
ATOM 2416 N N . GLU A 1 292 ? 8.208 3.612 -14.059 1.00 79.38 292 GLU A N 1
ATOM 2417 C CA . GLU A 1 292 ? 9.010 3.968 -12.884 1.00 79.38 292 GLU A CA 1
ATOM 2418 C C . GLU A 1 292 ? 8.231 4.886 -11.936 1.00 79.38 292 GLU A C 1
ATOM 2420 O O . GLU A 1 292 ? 8.252 4.661 -10.725 1.00 79.38 292 GLU A O 1
ATOM 2425 N N . HIS A 1 293 ? 7.485 5.860 -12.467 1.00 81.38 293 HIS A N 1
ATOM 2426 C CA . HIS A 1 293 ? 6.583 6.689 -11.668 1.00 81.38 293 HIS A CA 1
ATOM 2427 C C . HIS A 1 293 ? 5.478 5.859 -11.007 1.00 81.38 293 HIS A C 1
ATOM 2429 O O . HIS A 1 293 ? 5.262 5.992 -9.804 1.00 81.38 293 HIS A O 1
ATOM 2435 N N . LEU A 1 294 ? 4.835 4.942 -11.734 1.00 81.38 294 LEU A N 1
ATOM 2436 C CA . LEU A 1 294 ? 3.819 4.064 -11.145 1.00 81.38 294 LEU A CA 1
ATOM 2437 C C . LEU A 1 294 ? 4.408 3.148 -10.057 1.00 81.38 294 LEU A C 1
ATOM 2439 O O . LEU A 1 294 ? 3.826 2.993 -8.983 1.00 81.38 294 LEU A O 1
ATOM 2443 N N . ILE A 1 295 ? 5.585 2.565 -10.302 1.00 82.62 295 ILE A N 1
ATOM 2444 C CA . ILE A 1 295 ? 6.295 1.734 -9.321 1.00 82.62 295 ILE A CA 1
ATOM 2445 C C . ILE A 1 295 ? 6.679 2.562 -8.096 1.00 82.62 295 ILE A C 1
ATOM 2447 O O . ILE A 1 295 ? 6.570 2.065 -6.975 1.00 82.62 295 ILE A O 1
ATOM 2451 N N . LYS A 1 296 ? 7.097 3.818 -8.277 1.00 85.56 296 LYS A N 1
ATOM 2452 C CA . LYS A 1 296 ? 7.356 4.745 -7.171 1.00 85.56 296 LYS A CA 1
ATOM 2453 C C . LYS A 1 296 ? 6.099 4.933 -6.318 1.00 85.56 296 LYS A C 1
ATOM 2455 O O . LYS A 1 296 ? 6.198 4.810 -5.100 1.00 85.56 296 LYS A O 1
ATOM 2460 N N . GLU A 1 297 ? 4.931 5.130 -6.931 1.00 89.19 297 GLU A N 1
ATOM 2461 C CA . GLU A 1 297 ? 3.661 5.237 -6.198 1.00 89.19 297 GLU A CA 1
ATOM 2462 C C . GLU A 1 297 ? 3.286 3.940 -5.468 1.00 89.19 297 GLU A C 1
ATOM 2464 O O . GLU A 1 297 ? 2.800 3.988 -4.338 1.00 89.19 297 GLU A O 1
ATOM 2469 N N . MET A 1 298 ? 3.576 2.772 -6.049 1.00 88.94 298 MET A N 1
ATOM 2470 C CA . MET A 1 298 ? 3.410 1.491 -5.350 1.00 88.94 298 MET A CA 1
ATOM 2471 C C . MET A 1 298 ? 4.372 1.345 -4.167 1.00 88.94 298 MET A C 1
ATOM 2473 O O . MET A 1 298 ? 3.974 0.856 -3.110 1.00 88.94 298 MET A O 1
ATOM 2477 N N . LYS A 1 299 ? 5.627 1.783 -4.316 1.00 87.31 299 LYS A N 1
ATOM 2478 C CA . LYS A 1 299 ? 6.665 1.677 -3.277 1.00 87.31 299 LYS A CA 1
ATOM 2479 C C . LYS A 1 299 ? 6.421 2.573 -2.069 1.00 87.31 299 LYS A C 1
ATOM 2481 O O . LYS A 1 299 ? 6.993 2.310 -1.019 1.00 87.31 299 LYS A O 1
ATOM 2486 N N . VAL A 1 300 ? 5.537 3.567 -2.175 1.00 90.31 300 VAL A N 1
ATOM 2487 C CA . VAL A 1 300 ? 5.029 4.297 -1.002 1.00 90.31 300 VAL A CA 1
ATOM 2488 C C . VAL A 1 300 ? 4.410 3.323 0.007 1.00 90.31 300 VAL A C 1
ATOM 2490 O O . VAL A 1 300 ? 4.490 3.557 1.209 1.00 90.31 300 VAL A O 1
ATOM 2493 N N . PHE A 1 301 ? 3.834 2.208 -0.444 1.00 93.50 301 PHE A N 1
ATOM 2494 C CA . PHE A 1 301 ? 3.292 1.179 0.434 1.00 93.50 301 PHE A CA 1
ATOM 2495 C C . PHE A 1 301 ? 4.375 0.172 0.831 1.00 93.50 301 PHE A C 1
ATOM 2497 O O . PHE A 1 301 ? 4.710 -0.757 0.088 1.00 93.50 301 PHE A O 1
ATOM 2504 N N . GLU A 1 302 ? 4.882 0.308 2.057 1.00 90.88 302 GLU A N 1
ATOM 2505 C CA . GLU A 1 302 ? 5.914 -0.573 2.619 1.00 90.88 302 GLU A CA 1
ATOM 2506 C C . GLU A 1 302 ? 5.503 -2.053 2.627 1.00 90.88 302 GLU A C 1
ATOM 2508 O O . GLU A 1 302 ? 6.360 -2.936 2.627 1.00 90.88 302 GLU A O 1
ATOM 2513 N N . ALA A 1 303 ? 4.198 -2.350 2.576 1.00 90.69 303 ALA A N 1
ATOM 2514 C CA . ALA A 1 303 ? 3.694 -3.718 2.496 1.00 90.69 303 ALA A CA 1
ATOM 2515 C C . ALA A 1 303 ? 4.110 -4.474 1.221 1.00 90.69 303 ALA A C 1
ATOM 2517 O O . ALA A 1 303 ? 4.143 -5.707 1.251 1.00 90.69 303 ALA A O 1
ATOM 2518 N N . VAL A 1 304 ? 4.430 -3.761 0.132 1.00 89.19 304 VAL A N 1
ATOM 2519 C CA . VAL A 1 304 ? 4.971 -4.343 -1.113 1.00 89.19 304 VAL A CA 1
ATOM 2520 C C . VAL A 1 304 ? 6.429 -3.976 -1.373 1.00 89.19 304 VAL A C 1
ATOM 2522 O O . VAL A 1 304 ? 7.106 -4.696 -2.105 1.00 89.19 304 VAL A O 1
ATOM 2525 N N . HIS A 1 305 ? 6.926 -2.886 -0.783 1.00 84.81 305 HIS A N 1
ATOM 2526 C CA . HIS A 1 305 ? 8.324 -2.482 -0.926 1.00 84.81 305 HIS A CA 1
ATOM 2527 C C . HIS A 1 305 ? 9.267 -3.262 0.002 1.00 84.81 305 HIS A C 1
ATOM 2529 O O . HIS A 1 305 ? 10.343 -3.698 -0.421 1.00 84.81 305 HIS A O 1
ATOM 2535 N N . GLY A 1 306 ? 8.861 -3.450 1.259 1.00 82.25 306 GLY A N 1
ATOM 2536 C CA . GLY A 1 306 ? 9.657 -4.116 2.280 1.00 82.25 306 GLY A CA 1
ATOM 2537 C C . GLY A 1 306 ? 9.667 -5.642 2.160 1.00 82.25 306 GLY A C 1
ATOM 2538 O O . GLY A 1 306 ? 8.999 -6.255 1.328 1.00 82.25 306 GLY A O 1
ATOM 2539 N N . VAL A 1 307 ? 10.421 -6.293 3.053 1.00 81.00 307 VAL A N 1
ATOM 2540 C CA . VAL A 1 307 ? 10.400 -7.760 3.180 1.00 81.00 307 VAL A CA 1
ATOM 2541 C C . VAL A 1 307 ? 9.000 -8.196 3.597 1.00 81.00 307 VAL A C 1
ATOM 2543 O O . VAL A 1 307 ? 8.567 -7.852 4.696 1.00 81.00 307 VAL A O 1
ATOM 2546 N N . PHE A 1 308 ? 8.320 -8.988 2.769 1.00 82.75 308 PHE A N 1
ATOM 2547 C CA . PHE A 1 308 ? 6.994 -9.502 3.095 1.00 82.75 308 PHE A CA 1
ATOM 2548 C C . PHE A 1 308 ? 7.043 -10.513 4.250 1.00 82.75 308 PHE A C 1
ATOM 2550 O O . PHE A 1 308 ? 7.794 -11.485 4.215 1.00 82.75 308 PHE A O 1
ATOM 2557 N N . ARG A 1 309 ? 6.225 -10.289 5.283 1.00 80.75 309 ARG A N 1
ATOM 2558 C CA . ARG A 1 309 ? 6.212 -11.023 6.566 1.00 80.75 309 ARG A CA 1
ATOM 2559 C C . ARG A 1 309 ? 4.946 -11.859 6.776 1.00 80.75 309 ARG A C 1
ATOM 2561 O O . ARG A 1 309 ? 4.684 -12.301 7.895 1.00 80.75 309 ARG A O 1
ATOM 2568 N N . HIS A 1 310 ? 4.105 -12.012 5.756 1.00 82.38 310 HIS A N 1
ATOM 2569 C CA . HIS A 1 310 ? 2.806 -12.679 5.881 1.00 82.38 310 HIS A CA 1
ATOM 2570 C C . HIS A 1 310 ? 2.688 -13.902 4.979 1.00 82.38 310 HIS A C 1
ATOM 2572 O O . HIS A 1 310 ? 3.542 -14.172 4.139 1.00 82.38 310 HIS A O 1
ATOM 2578 N N . GLU A 1 311 ? 1.620 -14.667 5.196 1.00 81.12 311 GLU A N 1
ATOM 2579 C CA . GLU A 1 311 ? 1.300 -15.852 4.407 1.00 81.12 311 GLU A CA 1
ATOM 2580 C C . GLU A 1 311 ? 1.219 -15.498 2.921 1.00 81.12 311 GLU A C 1
ATOM 2582 O O . GLU A 1 311 ? 0.626 -14.487 2.538 1.00 81.12 311 GLU A O 1
ATOM 2587 N N . ARG A 1 312 ? 1.774 -16.364 2.069 1.00 78.62 312 ARG A N 1
ATOM 2588 C CA . ARG A 1 312 ? 1.844 -16.145 0.617 1.00 78.62 312 ARG A CA 1
ATOM 2589 C C . ARG A 1 312 ? 0.476 -15.874 -0.018 1.00 78.62 312 ARG A C 1
ATOM 2591 O O . ARG A 1 312 ? 0.395 -15.115 -0.972 1.00 78.62 312 ARG A O 1
ATOM 2598 N N . GLN A 1 313 ? -0.598 -16.436 0.534 1.00 79.88 313 GLN A N 1
ATOM 2599 C CA . GLN A 1 313 ? -1.968 -16.190 0.069 1.00 79.88 313 GLN A CA 1
ATOM 2600 C C . GLN A 1 313 ? -2.394 -14.719 0.226 1.00 79.88 313 GLN A C 1
ATOM 2602 O O . GLN A 1 313 ? -3.148 -14.204 -0.596 1.00 79.88 313 GLN A O 1
ATOM 2607 N N . GLN A 1 314 ? -1.877 -14.013 1.238 1.00 86.06 314 GLN A N 1
ATOM 2608 C CA . GLN A 1 314 ? -2.167 -12.592 1.447 1.00 86.06 314 GLN A CA 1
ATOM 2609 C C . GLN A 1 314 ? -1.425 -11.693 0.455 1.00 86.06 314 GLN A C 1
ATOM 2611 O O . GLN A 1 314 ? -1.855 -10.560 0.254 1.00 86.06 314 GLN A O 1
ATOM 2616 N N . TRP A 1 315 ? -0.350 -12.184 -0.179 1.00 87.12 315 TRP A N 1
ATOM 2617 C CA . TRP A 1 315 ? 0.444 -11.410 -1.137 1.00 87.12 315 TRP A CA 1
ATOM 2618 C C . TRP A 1 315 ? -0.425 -10.858 -2.263 1.00 87.12 315 TRP A C 1
ATOM 2620 O O . TRP A 1 315 ? -0.398 -9.662 -2.512 1.00 87.12 315 TRP A O 1
ATOM 2630 N N . TYR A 1 316 ? -1.271 -11.700 -2.865 1.00 88.88 316 TYR A N 1
ATOM 2631 C CA . TYR A 1 316 ? -2.165 -11.280 -3.946 1.00 88.88 316 TYR A CA 1
ATOM 2632 C C . TYR A 1 316 ? -3.077 -10.118 -3.526 1.00 88.88 316 TYR A C 1
ATOM 2634 O O . TYR A 1 316 ? -3.159 -9.114 -4.226 1.00 88.88 316 TYR A O 1
ATOM 2642 N N . GLY A 1 317 ? -3.721 -10.228 -2.359 1.00 92.38 317 GLY A N 1
ATOM 2643 C CA . GLY A 1 317 ? -4.600 -9.176 -1.846 1.00 92.38 317 GLY A CA 1
ATOM 2644 C C . GLY A 1 317 ? -3.849 -7.887 -1.511 1.00 92.38 317 GLY A C 1
ATOM 2645 O O . GLY A 1 317 ? -4.334 -6.804 -1.820 1.00 92.38 317 GLY A O 1
ATOM 2646 N N . VAL A 1 318 ? -2.652 -7.995 -0.923 1.00 93.81 318 VAL A N 1
ATOM 2647 C CA . VAL A 1 318 ? -1.782 -6.843 -0.640 1.00 93.81 318 VAL A CA 1
ATOM 2648 C C . VAL A 1 318 ? -1.370 -6.155 -1.934 1.00 93.81 318 VAL A C 1
ATOM 2650 O O . VAL A 1 318 ? -1.633 -4.964 -2.067 1.00 93.81 318 VAL A O 1
ATOM 2653 N N . SER A 1 319 ? -0.828 -6.893 -2.905 1.00 90.88 319 SER A N 1
ATOM 2654 C CA . SER A 1 319 ? -0.426 -6.346 -4.202 1.00 90.88 319 SER A CA 1
ATOM 2655 C C . SER A 1 319 ? -1.591 -5.667 -4.919 1.00 90.88 319 SER A C 1
ATOM 2657 O O . SER A 1 319 ? -1.437 -4.540 -5.386 1.00 90.88 319 SER A O 1
ATOM 2659 N N . LEU A 1 320 ? -2.765 -6.307 -4.943 1.00 91.56 320 LEU A N 1
ATOM 2660 C CA . LEU A 1 320 ? -3.971 -5.756 -5.556 1.00 91.56 320 LEU A CA 1
ATOM 2661 C C . LEU A 1 320 ? -4.384 -4.446 -4.877 1.00 91.56 320 LEU A C 1
ATOM 2663 O O . LEU A 1 320 ? -4.492 -3.422 -5.546 1.00 91.56 320 LEU A O 1
ATOM 2667 N N . CYS A 1 321 ? -4.542 -4.436 -3.550 1.00 93.75 321 CYS A N 1
ATOM 2668 C CA . CYS A 1 321 ? -4.878 -3.213 -2.819 1.00 93.75 321 CYS A CA 1
ATOM 2669 C C . CYS A 1 321 ? -3.860 -2.102 -3.087 1.00 93.75 321 CYS A C 1
ATOM 2671 O O . CYS A 1 321 ? -4.250 -0.997 -3.447 1.00 93.75 321 CYS A O 1
ATOM 2673 N N . THR A 1 322 ? -2.560 -2.386 -2.973 1.00 93.38 322 THR A N 1
ATOM 2674 C CA . THR A 1 322 ? -1.525 -1.368 -3.203 1.00 93.38 322 T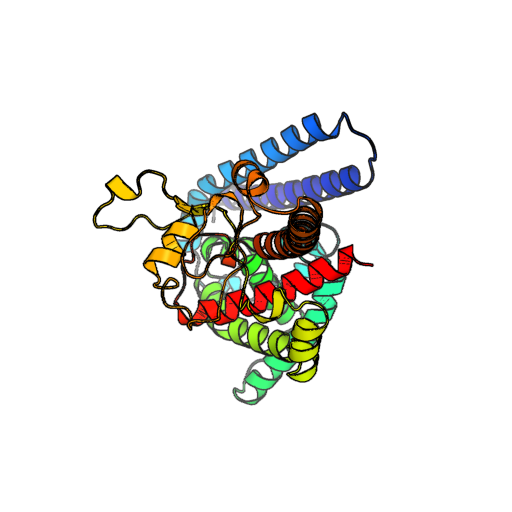HR A CA 1
ATOM 2675 C C . THR A 1 322 ? -1.503 -0.856 -4.638 1.00 93.38 322 THR A C 1
ATOM 2677 O O . THR A 1 322 ? -1.250 0.325 -4.834 1.00 93.38 322 THR A O 1
ATOM 2680 N N . ALA A 1 323 ? -1.816 -1.692 -5.633 1.00 90.44 323 ALA A N 1
ATOM 2681 C CA . ALA A 1 323 ? -1.913 -1.259 -7.024 1.00 90.44 323 ALA A CA 1
ATOM 2682 C C . ALA A 1 323 ? -3.098 -0.305 -7.235 1.00 90.44 323 ALA A C 1
ATOM 2684 O O . ALA A 1 323 ? -2.935 0.729 -7.876 1.00 90.44 323 ALA A O 1
ATOM 2685 N N . TYR A 1 324 ? -4.263 -0.600 -6.641 1.00 92.81 324 TYR A N 1
ATOM 2686 C CA . TYR A 1 324 ? -5.401 0.326 -6.668 1.00 92.81 324 TYR A CA 1
ATOM 2687 C C . TYR A 1 324 ? -5.038 1.664 -6.024 1.00 92.81 324 TYR A C 1
ATOM 2689 O O . TYR A 1 324 ? -5.232 2.718 -6.620 1.00 92.81 324 TYR A O 1
ATOM 2697 N N . LEU A 1 325 ? -4.476 1.621 -4.813 1.00 93.50 325 LEU A N 1
ATOM 2698 C CA . LEU A 1 325 ? -4.123 2.825 -4.065 1.00 93.50 325 LEU A CA 1
ATOM 2699 C C . LEU A 1 325 ? -3.035 3.644 -4.773 1.00 93.50 325 LEU A C 1
ATOM 2701 O O . LEU A 1 325 ? -3.109 4.869 -4.789 1.00 93.50 325 LEU A O 1
ATOM 2705 N N . ALA A 1 326 ? -2.056 2.988 -5.398 1.00 90.88 326 ALA A N 1
ATOM 2706 C CA . ALA A 1 326 ? -1.053 3.649 -6.228 1.00 90.88 326 ALA A CA 1
ATOM 2707 C C . ALA A 1 326 ? -1.681 4.322 -7.453 1.00 90.88 326 ALA A C 1
ATOM 2709 O O . ALA A 1 326 ? -1.277 5.426 -7.798 1.00 90.88 326 ALA A O 1
ATOM 2710 N N . ASN A 1 327 ? -2.692 3.705 -8.072 1.00 88.69 327 ASN A N 1
ATOM 2711 C CA . ASN A 1 327 ? -3.414 4.316 -9.186 1.00 88.69 327 ASN A CA 1
ATOM 2712 C C . ASN A 1 327 ? -4.198 5.560 -8.745 1.00 88.69 327 ASN A C 1
ATOM 2714 O O . ASN A 1 327 ? -4.102 6.593 -9.396 1.00 88.69 327 ASN A O 1
ATOM 2718 N N . VAL A 1 328 ? -4.895 5.492 -7.603 1.00 89.94 328 VAL A N 1
ATOM 2719 C CA . VAL A 1 328 ? -5.575 6.658 -7.004 1.00 89.94 328 VAL A CA 1
ATOM 2720 C C . VAL A 1 328 ? -4.580 7.786 -6.728 1.00 89.94 328 VAL A C 1
ATOM 2722 O O . VAL A 1 328 ? -4.870 8.950 -6.980 1.00 89.94 328 VAL A O 1
ATOM 2725 N N . ARG A 1 329 ? -3.378 7.459 -6.243 1.00 89.25 329 ARG A N 1
ATOM 2726 C CA . ARG A 1 329 ? -2.314 8.451 -6.051 1.00 89.25 329 ARG A CA 1
ATOM 2727 C C . ARG A 1 329 ? -1.819 9.030 -7.371 1.00 89.25 329 ARG A C 1
ATOM 2729 O O . ARG A 1 329 ? -1.699 10.242 -7.477 1.00 89.25 329 ARG A O 1
ATOM 2736 N N . ALA A 1 330 ? -1.553 8.185 -8.363 1.00 85.56 330 ALA A N 1
ATOM 2737 C CA . ALA A 1 330 ? -1.065 8.605 -9.671 1.00 85.56 330 ALA A CA 1
ATOM 2738 C C . ALA A 1 330 ? -2.064 9.525 -10.391 1.00 85.56 330 ALA A C 1
ATOM 2740 O O . ALA A 1 330 ? -1.647 10.518 -10.981 1.00 85.56 330 ALA A O 1
ATOM 2741 N N . SER A 1 331 ? -3.371 9.252 -10.295 1.00 84.12 331 SER A N 1
ATOM 2742 C CA . SER A 1 331 ? -4.400 10.099 -10.910 1.00 84.12 331 SER A CA 1
ATOM 2743 C C . SER A 1 331 ? -4.455 11.509 -10.327 1.00 84.12 331 SER A C 1
ATOM 2745 O O . SER A 1 331 ? -4.804 12.433 -11.048 1.00 84.12 331 SER A O 1
ATOM 2747 N N . LEU A 1 332 ? -4.071 11.692 -9.060 1.00 78.69 332 LEU A N 1
ATOM 2748 C CA . LEU A 1 332 ? -4.032 13.014 -8.422 1.00 78.69 332 LEU A CA 1
ATOM 2749 C C . LEU A 1 332 ? -2.882 13.896 -8.926 1.00 78.69 332 LEU A C 1
ATOM 2751 O O . LEU A 1 332 ? -2.901 15.090 -8.677 1.00 78.69 332 LEU A O 1
ATOM 2755 N N . PHE A 1 333 ? -1.874 13.315 -9.582 1.00 66.88 333 PHE A N 1
ATOM 2756 C CA . PHE A 1 333 ? -0.761 14.058 -10.186 1.00 66.88 333 PHE A CA 1
ATOM 2757 C C . PHE A 1 333 ? -0.960 14.325 -11.685 1.00 66.88 333 PHE A C 1
ATOM 2759 O O . PHE A 1 333 ? -0.155 15.027 -12.288 1.00 66.88 333 PHE A O 1
ATOM 2766 N N . LEU A 1 334 ? -1.967 13.696 -12.301 1.00 58.66 334 LEU A N 1
ATOM 2767 C CA . LEU A 1 334 ? -2.302 13.851 -13.722 1.00 58.66 334 LEU A CA 1
ATOM 2768 C C . LEU A 1 334 ? -3.483 14.810 -13.954 1.00 58.66 334 LEU A C 1
ATOM 2770 O O . LEU A 1 334 ? -3.813 15.077 -15.108 1.00 58.66 334 LEU A O 1
ATOM 2774 N N . GLN A 1 335 ? -4.119 15.268 -12.873 1.00 48.16 335 GLN A N 1
ATOM 2775 C CA . GLN A 1 335 ? -5.056 16.393 -12.839 1.00 48.16 335 GLN A CA 1
ATOM 2776 C C . GLN A 1 335 ? -4.268 17.666 -12.561 1.00 48.16 335 GLN A C 1
ATOM 2778 O O . GLN A 1 335 ? -4.620 18.694 -13.178 1.00 48.16 335 GLN A O 1
#

Sequence (335 aa):
MNNDMRNRITKTIEFFKFTCVTLSRLIELLEELELNQHQMAMSTCIFSLLTAFIQLIPLIPQLTIYHITMPVDHYERAVITNLYAELANTSCRFLTGLPPSAFNDIFPLFVQEFDQKRRLILQYRFSTTMKTNILLLLLIWLRTYSTNNVLSVMFKVSKYKVCRYRKTYFPLLVRALRSQMKWPSPNEMVNLVVYHPILGRYIGYVDGSRHFIQRPRKNQRLYYSGSVYDSKMLRRAGIGNLPIHTRLLADKGFGNGNGLLTPVRRNELNRFPLSSKKLFNYFLSNKRIFVEHLIKEMKVFEAVHGVFRHERQQWYGVSLCTAYLANVRASLFLQ

InterPro domains:
  IPR027806 Harbinger transposase-derived nuclease domain [PF13359] (224-327)